Protein AF-A0A448XN64-F1 (afdb_monomer)

Structure (mmCIF, N/CA/C/O backbone):
data_AF-A0A448XN64-F1
#
_entry.id   AF-A0A448XN64-F1
#
loop_
_atom_site.group_PDB
_atom_site.id
_atom_site.type_symbol
_atom_site.label_atom_id
_atom_site.label_alt_id
_atom_site.label_comp_id
_atom_site.label_asym_id
_atom_site.label_entity_id
_atom_site.label_seq_id
_atom_site.pdbx_PDB_ins_code
_atom_site.Cartn_x
_atom_site.Cartn_y
_atom_site.Cartn_z
_atom_site.occupancy
_atom_site.B_iso_or_equiv
_atom_site.auth_seq_id
_atom_site.auth_comp_id
_atom_site.auth_asym_id
_atom_site.auth_atom_id
_atom_site.pdbx_PDB_model_num
ATOM 1 N N . MET A 1 1 ? 5.761 0.770 -34.822 1.00 40.34 1 MET A N 1
ATOM 2 C CA . MET A 1 1 ? 4.412 1.388 -34.888 1.00 40.34 1 MET A CA 1
ATOM 3 C C . MET A 1 1 ? 4.433 2.718 -35.642 1.00 40.34 1 MET A C 1
ATOM 5 O O . MET A 1 1 ? 3.606 2.900 -36.515 1.00 40.34 1 MET A O 1
ATOM 9 N N . TRP A 1 2 ? 5.416 3.592 -35.406 1.00 43.22 2 TRP A N 1
ATOM 10 C CA . TRP A 1 2 ? 5.609 4.831 -36.178 1.00 43.22 2 TRP A CA 1
ATOM 11 C C . TRP A 1 2 ? 5.871 4.597 -37.678 1.00 43.22 2 TRP A C 1
ATOM 13 O O . TRP A 1 2 ? 5.295 5.281 -38.512 1.00 43.22 2 TRP A O 1
ATOM 23 N N . GLY A 1 3 ? 6.644 3.569 -38.045 1.00 49.19 3 GLY A N 1
ATOM 24 C CA . GLY A 1 3 ? 6.978 3.296 -39.451 1.00 49.19 3 GLY A CA 1
ATOM 25 C C . GLY A 1 3 ? 5.792 2.996 -40.386 1.00 49.19 3 GLY A C 1
ATOM 26 O O . GLY A 1 3 ? 5.894 3.267 -41.578 1.00 49.19 3 GLY A O 1
ATOM 27 N N . SER A 1 4 ? 4.655 2.482 -39.885 1.00 50.12 4 SER A N 1
ATOM 28 C CA . SER A 1 4 ? 3.531 2.076 -40.754 1.00 50.12 4 SER A CA 1
ATOM 29 C C . SER A 1 4 ? 2.613 3.220 -41.176 1.00 50.12 4 SER A C 1
ATOM 31 O O . SER A 1 4 ? 1.982 3.120 -42.222 1.00 50.12 4 SER A O 1
ATOM 33 N N . ASP A 1 5 ? 2.508 4.284 -40.379 1.00 52.56 5 ASP A N 1
ATOM 34 C CA . ASP A 1 5 ? 1.753 5.484 -40.770 1.00 52.56 5 ASP A CA 1
ATOM 35 C C . ASP A 1 5 ? 2.648 6.509 -41.483 1.00 52.56 5 ASP A C 1
ATOM 37 O O . ASP A 1 5 ? 2.172 7.243 -42.343 1.00 52.56 5 ASP A O 1
ATOM 41 N N . ILE A 1 6 ? 3.959 6.474 -41.224 1.00 54.62 6 ILE A N 1
ATOM 42 C CA . ILE A 1 6 ? 4.976 7.307 -41.884 1.00 54.62 6 ILE A CA 1
ATOM 43 C C . ILE A 1 6 ? 5.194 6.897 -43.351 1.00 54.62 6 ILE A C 1
ATOM 45 O O . ILE A 1 6 ? 5.285 7.757 -44.227 1.00 54.62 6 ILE A O 1
ATOM 49 N N . GLY A 1 7 ? 5.211 5.591 -43.648 1.00 57.88 7 GLY A N 1
ATOM 50 C CA . GLY A 1 7 ? 5.275 5.098 -45.030 1.00 57.88 7 GLY A CA 1
ATOM 51 C C . GLY A 1 7 ? 4.069 5.536 -45.868 1.00 57.88 7 GLY A C 1
ATOM 52 O O . GLY A 1 7 ? 4.231 5.957 -47.007 1.00 57.88 7 GLY A O 1
ATOM 53 N N . LYS A 1 8 ? 2.871 5.572 -45.266 1.00 60.75 8 LYS A N 1
ATOM 54 C CA . LYS A 1 8 ? 1.640 5.996 -45.954 1.00 60.75 8 LYS A CA 1
ATOM 55 C C . LYS A 1 8 ? 1.671 7.462 -46.386 1.00 60.75 8 LYS A C 1
ATOM 57 O O . LYS A 1 8 ? 1.105 7.783 -47.422 1.00 60.75 8 LYS A O 1
ATOM 62 N N . SER A 1 9 ? 2.304 8.353 -45.620 1.00 62.28 9 SER A N 1
ATOM 63 C CA . SER A 1 9 ? 2.428 9.773 -45.991 1.00 62.28 9 SER A CA 1
ATOM 64 C C . SER A 1 9 ? 3.380 9.988 -47.174 1.00 62.28 9 SER A C 1
ATOM 66 O O . SER A 1 9 ? 3.123 10.843 -48.018 1.00 62.28 9 SER A O 1
ATOM 68 N N . LEU A 1 10 ? 4.449 9.189 -47.265 1.00 64.62 10 LEU A N 1
ATOM 69 C CA . LEU A 1 10 ? 5.345 9.145 -48.428 1.00 64.62 10 LEU A CA 1
ATOM 70 C C . LEU A 1 10 ? 4.648 8.543 -49.656 1.00 64.62 10 LEU A C 1
ATOM 72 O O . LEU A 1 10 ? 4.727 9.118 -50.737 1.00 64.62 10 LEU A O 1
ATOM 76 N N . ASP A 1 11 ? 3.895 7.457 -49.477 1.00 67.12 11 ASP A N 1
ATOM 77 C CA . ASP A 1 11 ? 3.118 6.835 -50.558 1.00 67.12 11 ASP A CA 1
ATOM 78 C C . ASP A 1 11 ? 2.006 7.766 -51.080 1.00 67.12 11 ASP A C 1
ATOM 80 O O . ASP A 1 11 ? 1.662 7.744 -52.260 1.00 67.12 11 ASP A O 1
ATOM 84 N N . GLN A 1 12 ? 1.445 8.622 -50.219 1.00 67.50 12 GLN A N 1
ATOM 85 C CA . GLN A 1 12 ? 0.473 9.652 -50.605 1.00 67.50 12 GLN A CA 1
ATOM 86 C C . GLN A 1 12 ? 1.101 10.794 -51.414 1.00 67.50 12 GLN A C 1
ATOM 88 O O . GLN A 1 12 ? 0.435 11.342 -52.292 1.00 67.50 12 GLN A O 1
ATOM 93 N N . LEU A 1 13 ? 2.371 11.137 -51.163 1.00 64.19 13 LEU A N 1
ATOM 94 C CA . LEU A 1 13 ? 3.122 12.081 -51.999 1.00 64.19 13 LEU A CA 1
ATOM 95 C C . LEU A 1 13 ? 3.361 11.507 -53.401 1.00 64.19 13 LEU A C 1
ATOM 97 O O . LEU A 1 13 ? 3.213 12.236 -54.379 1.00 64.19 13 LEU A O 1
ATOM 101 N N . ASP A 1 14 ? 3.630 10.203 -53.508 1.00 64.94 14 ASP A N 1
ATOM 102 C CA . ASP A 1 14 ? 3.767 9.510 -5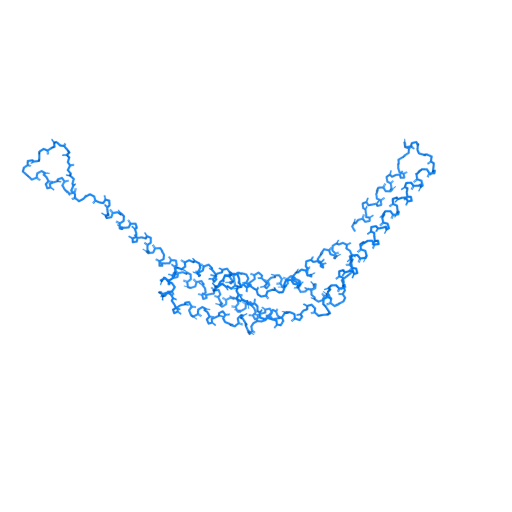4.798 1.00 64.94 14 ASP A CA 1
ATOM 103 C C . ASP A 1 14 ? 2.428 9.448 -55.576 1.00 64.94 14 ASP A C 1
ATOM 105 O O . ASP A 1 14 ? 2.418 9.342 -56.803 1.00 64.94 14 ASP A O 1
ATOM 109 N N . GLN A 1 15 ? 1.284 9.585 -54.891 1.00 68.44 15 GLN A N 1
ATOM 110 C CA . GLN A 1 15 ? -0.058 9.636 -55.494 1.00 68.44 15 GLN A CA 1
ATOM 111 C C . GLN A 1 15 ? -0.551 11.063 -55.808 1.00 68.44 15 GLN A C 1
ATOM 113 O O . GLN A 1 15 ? -1.590 11.232 -56.453 1.00 68.44 15 GLN A O 1
ATOM 118 N N . ALA A 1 16 ? 0.172 12.106 -55.393 1.00 65.00 16 ALA A N 1
ATOM 119 C CA . ALA A 1 16 ? -0.243 13.501 -55.535 1.00 65.00 16 ALA A CA 1
ATOM 120 C C . ALA A 1 16 ? 0.164 14.108 -56.894 1.00 65.00 16 ALA A C 1
ATOM 122 O O . ALA A 1 16 ? 0.937 15.061 -56.973 1.00 65.00 16 ALA A O 1
ATOM 123 N N . PHE A 1 17 ? -0.417 13.586 -57.981 1.00 62.59 17 PHE A N 1
ATOM 124 C CA . PHE A 1 17 ? -0.186 14.029 -59.371 1.00 62.59 17 PHE A CA 1
ATOM 125 C C . PHE A 1 17 ? -0.539 15.507 -59.651 1.00 62.59 17 PHE A C 1
ATOM 127 O O . PHE A 1 17 ? -0.217 16.034 -60.713 1.00 62.59 17 PHE A O 1
ATOM 134 N N . PHE A 1 18 ? -1.254 16.157 -58.730 1.00 65.38 18 PHE A N 1
ATOM 135 C CA . PHE A 1 18 ? -1.821 17.500 -58.875 1.00 65.38 18 PHE A CA 1
ATOM 136 C C . PHE A 1 18 ? -0.937 18.617 -58.299 1.00 65.38 18 PHE A C 1
ATOM 138 O O . PHE A 1 18 ? -1.282 19.791 -58.431 1.00 65.38 18 PHE A O 1
ATOM 145 N N . LEU A 1 19 ? 0.178 18.287 -57.639 1.00 63.84 19 LEU A N 1
ATOM 146 C CA . LEU A 1 19 ? 1.088 19.287 -57.082 1.00 63.84 19 LEU A CA 1
ATOM 147 C C . LEU A 1 19 ? 2.034 19.816 -58.177 1.00 63.84 19 LEU A C 1
ATOM 149 O O . LEU A 1 19 ? 2.770 19.028 -58.770 1.00 63.84 19 LEU A O 1
ATOM 153 N N . PRO A 1 20 ? 2.082 21.139 -58.434 1.00 60.09 20 PRO A N 1
ATOM 154 C CA . PRO A 1 20 ? 2.976 21.748 -59.417 1.00 60.09 20 PRO A CA 1
ATOM 155 C C . PRO A 1 20 ? 4.374 21.938 -58.811 1.00 60.09 20 PRO A C 1
ATOM 157 O O . PRO A 1 20 ? 4.910 23.042 -58.755 1.00 60.09 20 PRO A O 1
ATOM 160 N N . LEU A 1 21 ? 4.948 20.864 -58.277 1.00 55.59 21 LEU A N 1
ATOM 161 C CA . LEU A 1 21 ? 6.313 20.858 -57.777 1.00 55.59 21 LEU A CA 1
ATOM 162 C C . LEU A 1 21 ? 7.205 20.316 -58.892 1.00 55.59 21 LEU A C 1
ATOM 164 O O . LEU A 1 21 ? 6.985 19.216 -59.398 1.00 55.59 21 LEU A O 1
ATOM 168 N N . ASN A 1 22 ? 8.222 21.085 -59.284 1.00 62.09 22 ASN A N 1
ATOM 169 C CA . ASN A 1 22 ? 9.285 20.582 -60.154 1.00 62.09 22 ASN A CA 1
ATOM 170 C C . ASN A 1 22 ? 9.853 19.289 -59.533 1.00 62.09 22 ASN A C 1
ATOM 172 O O . ASN A 1 22 ? 9.933 19.193 -58.308 1.00 62.09 22 ASN A O 1
ATOM 176 N N . GLN A 1 23 ? 10.267 18.306 -60.343 1.00 63.53 23 GLN A N 1
ATOM 177 C CA . GLN A 1 23 ? 10.799 17.015 -59.854 1.00 63.53 23 GLN A CA 1
ATOM 178 C C . GLN A 1 23 ? 11.888 17.182 -58.771 1.00 63.53 23 GLN A C 1
ATOM 180 O O . GLN A 1 23 ? 11.992 16.370 -57.854 1.00 63.53 23 GLN A O 1
ATOM 185 N N . THR A 1 24 ? 12.648 18.277 -58.838 1.00 63.28 24 THR A N 1
ATOM 186 C CA . THR A 1 24 ? 13.626 18.708 -57.833 1.00 63.28 24 THR A CA 1
ATOM 187 C C . THR A 1 24 ? 13.015 19.072 -56.474 1.00 63.28 24 THR A C 1
ATOM 189 O O . THR A 1 24 ? 13.529 18.628 -55.456 1.00 63.28 24 THR A O 1
ATOM 192 N N . GLY A 1 25 ? 11.893 19.796 -56.423 1.00 70.75 25 GLY A N 1
ATOM 193 C CA . GLY A 1 25 ? 11.242 20.187 -55.163 1.00 70.75 25 GLY A CA 1
ATOM 194 C C . GLY A 1 25 ? 10.616 19.007 -54.410 1.00 70.75 25 GLY A C 1
ATOM 195 O O . GLY A 1 25 ? 10.681 18.948 -53.184 1.00 70.75 25 GLY A O 1
ATOM 196 N N . ILE A 1 26 ? 10.067 18.019 -55.129 1.00 72.25 26 ILE A N 1
ATOM 197 C CA . ILE A 1 26 ? 9.554 16.776 -54.518 1.00 72.25 26 ILE A CA 1
ATOM 198 C C . ILE A 1 26 ? 10.711 15.957 -53.927 1.00 72.25 26 ILE A C 1
ATOM 200 O O . ILE A 1 26 ? 10.606 15.455 -52.807 1.00 72.25 26 ILE A O 1
ATOM 204 N N . ALA A 1 27 ? 11.831 15.854 -54.652 1.00 73.88 27 ALA A N 1
ATOM 205 C CA . ALA A 1 27 ? 13.025 15.162 -54.176 1.00 73.88 27 ALA A CA 1
ATOM 206 C C . ALA A 1 27 ? 13.632 15.840 -52.934 1.00 73.88 27 ALA A C 1
ATOM 208 O O . ALA A 1 27 ? 13.991 15.151 -51.979 1.00 73.88 27 ALA A O 1
ATOM 209 N N . GLU A 1 28 ? 13.688 17.174 -52.907 1.00 80.00 28 GLU A N 1
ATOM 210 C CA . GLU A 1 28 ? 14.151 17.949 -51.750 1.00 80.00 28 GLU A CA 1
ATOM 211 C C . GLU A 1 28 ? 13.242 17.766 -50.527 1.00 80.00 28 GLU A C 1
ATOM 213 O O . GLU A 1 28 ? 13.736 17.479 -49.437 1.00 80.00 28 GLU A O 1
ATOM 218 N N . HIS A 1 29 ? 11.917 17.848 -50.690 1.00 76.19 29 HIS A N 1
ATOM 219 C CA . HIS A 1 29 ? 10.976 17.596 -49.593 1.00 76.19 29 HIS A CA 1
ATOM 220 C C . HIS A 1 29 ? 11.054 16.157 -49.073 1.00 76.19 29 HIS A C 1
ATOM 222 O O . HIS A 1 29 ? 11.018 15.938 -47.862 1.00 76.19 29 HIS A O 1
ATOM 228 N N . ARG A 1 30 ? 11.221 15.172 -49.965 1.00 79.31 30 ARG A N 1
ATOM 229 C CA . ARG A 1 30 ? 11.439 13.771 -49.580 1.00 79.31 30 ARG A CA 1
ATOM 230 C C . ARG A 1 30 ? 12.733 13.612 -48.790 1.00 79.31 30 ARG A C 1
ATOM 232 O O . ARG A 1 30 ? 12.730 12.945 -47.759 1.00 79.31 30 ARG A O 1
ATOM 239 N N . ALA A 1 31 ? 13.817 14.245 -49.236 1.00 83.81 31 ALA A N 1
ATOM 240 C CA . ALA A 1 31 ? 15.095 14.229 -48.534 1.00 83.81 31 ALA A CA 1
ATOM 241 C C . ALA A 1 31 ? 14.985 14.866 -47.139 1.00 83.81 31 ALA A C 1
ATOM 243 O O . ALA A 1 31 ? 15.464 14.286 -46.169 1.00 83.81 31 ALA A O 1
ATOM 244 N N . GLN A 1 32 ? 14.295 16.005 -47.012 1.00 85.44 32 GLN A N 1
ATOM 245 C CA . GLN A 1 32 ? 14.030 16.648 -45.720 1.00 85.44 32 GLN A CA 1
ATOM 246 C C . GLN A 1 32 ? 13.186 15.761 -44.796 1.00 85.44 32 GLN A C 1
ATOM 248 O O . GLN A 1 32 ? 13.499 15.622 -43.616 1.00 85.44 32 GLN A O 1
ATOM 253 N N . TYR A 1 33 ? 12.137 15.128 -45.322 1.00 82.38 33 TYR A N 1
ATOM 254 C CA . TYR A 1 33 ? 11.273 14.238 -44.549 1.00 82.38 33 TYR A CA 1
ATOM 255 C C . TYR A 1 33 ? 12.021 1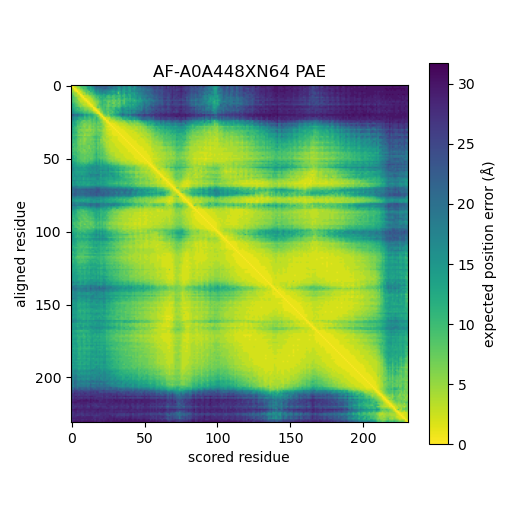2.991 -44.056 1.00 82.38 33 TYR A C 1
ATOM 257 O O . TYR A 1 33 ? 11.957 12.662 -42.872 1.00 82.38 33 TYR A O 1
ATOM 265 N N . LEU A 1 34 ? 12.799 12.343 -44.930 1.00 86.00 34 LEU A N 1
ATOM 266 C CA . LEU A 1 34 ? 13.664 11.217 -44.563 1.00 86.00 34 LEU A CA 1
ATOM 267 C C . LEU A 1 34 ? 14.722 11.625 -43.533 1.00 86.00 34 LEU A C 1
ATOM 269 O O . LEU A 1 34 ? 14.944 10.895 -42.571 1.00 86.00 34 LEU A O 1
ATOM 273 N N . HIS A 1 35 ? 15.318 12.810 -43.683 1.00 89.44 35 HIS A N 1
ATOM 274 C CA . HIS A 1 35 ? 16.260 13.352 -42.707 1.00 89.44 35 HIS A CA 1
ATOM 275 C C . HIS A 1 35 ? 15.606 13.534 -41.329 1.00 89.44 35 HIS A C 1
ATOM 277 O O . HIS A 1 35 ? 16.214 13.212 -40.312 1.00 89.44 35 HIS A O 1
ATOM 283 N N . ILE A 1 36 ? 14.369 14.038 -41.264 1.00 89.12 36 ILE A N 1
ATOM 284 C CA . ILE A 1 36 ? 13.638 14.180 -39.994 1.00 89.12 36 ILE A CA 1
ATOM 285 C C . ILE A 1 36 ? 13.360 12.810 -39.370 1.00 89.12 36 ILE A C 1
ATOM 287 O O . ILE A 1 36 ? 13.563 12.650 -38.170 1.00 89.12 36 ILE A O 1
ATOM 291 N N . ILE A 1 37 ? 12.934 11.819 -40.159 1.00 86.50 37 ILE A N 1
ATOM 292 C CA . ILE A 1 37 ? 12.713 10.452 -39.660 1.00 86.50 37 ILE A CA 1
ATOM 293 C C . ILE A 1 37 ? 14.000 9.892 -39.068 1.00 86.50 37 ILE A C 1
ATOM 295 O O . ILE A 1 37 ? 13.996 9.429 -37.931 1.00 86.50 37 ILE A O 1
ATOM 299 N N . GLN A 1 38 ? 15.102 9.986 -39.809 1.00 89.56 38 GLN A N 1
ATOM 300 C CA . GLN A 1 38 ? 16.394 9.499 -39.350 1.00 89.56 38 GLN A CA 1
ATOM 301 C C . GLN A 1 38 ? 16.834 10.216 -38.067 1.00 89.56 38 GLN A C 1
ATOM 303 O O . GLN A 1 38 ? 17.240 9.567 -37.108 1.00 89.56 38 GLN A O 1
ATOM 308 N N . ALA A 1 39 ? 16.648 11.537 -3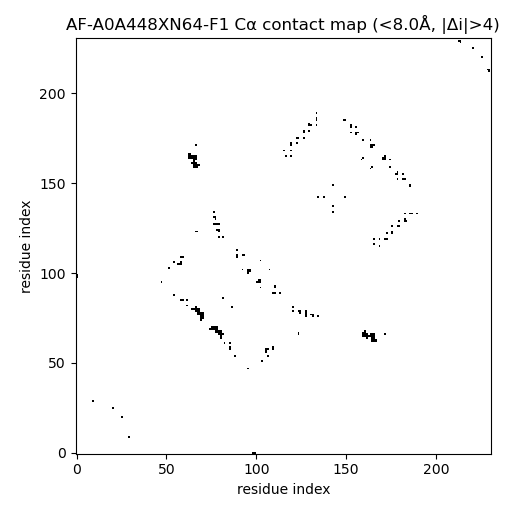7.986 1.00 91.56 39 ALA 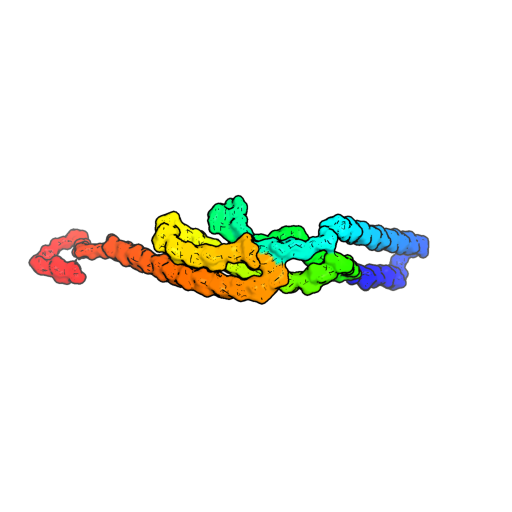A N 1
ATOM 309 C CA . ALA A 1 39 ? 16.925 12.298 -36.772 1.00 91.56 39 ALA A CA 1
ATOM 310 C C . ALA A 1 39 ? 16.056 11.852 -35.577 1.00 91.56 39 ALA A C 1
ATOM 312 O O . ALA A 1 39 ? 16.544 11.812 -34.447 1.00 91.56 39 ALA A O 1
ATOM 313 N N . LEU A 1 40 ? 14.785 11.496 -35.801 1.00 89.88 40 LEU A N 1
ATOM 314 C CA . LEU A 1 40 ? 13.898 10.959 -34.761 1.00 89.88 40 LEU A CA 1
ATOM 315 C C . LEU A 1 40 ? 14.310 9.550 -34.316 1.00 89.88 40 LEU A C 1
ATOM 317 O O . LEU A 1 40 ? 14.264 9.255 -33.120 1.00 89.88 40 LEU A O 1
ATOM 321 N N . GLU A 1 41 ? 14.722 8.685 -35.241 1.00 88.81 41 GLU A N 1
ATOM 322 C CA . GLU A 1 41 ? 15.245 7.352 -34.927 1.00 88.81 41 GLU A CA 1
ATOM 323 C C . GLU A 1 41 ? 16.547 7.442 -34.124 1.00 88.81 41 GLU A C 1
ATOM 325 O O . GLU A 1 41 ? 16.693 6.760 -33.105 1.00 88.81 41 GLU A O 1
ATOM 330 N N . ASP A 1 42 ? 17.454 8.334 -34.522 1.00 91.62 42 ASP A N 1
ATOM 331 C CA . ASP A 1 42 ? 18.715 8.584 -33.825 1.00 91.62 42 ASP A CA 1
ATOM 332 C C . ASP A 1 42 ? 18.480 9.161 -32.426 1.00 91.62 42 ASP A C 1
ATOM 334 O O . ASP A 1 42 ? 19.091 8.711 -31.453 1.00 91.62 42 ASP A O 1
ATOM 338 N N . LEU A 1 43 ? 17.541 10.103 -32.290 1.00 92.62 43 LEU A N 1
ATOM 339 C CA . LEU A 1 43 ? 17.133 10.643 -30.995 1.00 92.62 43 LEU A CA 1
ATOM 340 C C . LEU A 1 43 ? 16.515 9.555 -30.111 1.00 92.62 43 LEU A C 1
ATOM 342 O O . LEU A 1 43 ? 16.873 9.445 -28.941 1.00 92.62 43 LEU A O 1
ATOM 346 N N . THR A 1 44 ? 15.637 8.715 -30.662 1.00 90.06 44 THR A N 1
ATOM 347 C CA . THR A 1 44 ? 15.009 7.608 -29.921 1.00 90.06 44 THR A CA 1
ATOM 348 C C . THR A 1 44 ? 16.063 6.625 -29.424 1.00 90.06 44 THR A C 1
ATOM 350 O O . THR A 1 44 ? 16.050 6.236 -28.256 1.00 90.06 44 THR A O 1
ATOM 353 N N . ARG A 1 45 ? 17.022 6.266 -30.285 1.00 89.88 45 ARG A N 1
ATOM 354 C CA . ARG A 1 45 ? 18.142 5.385 -29.942 1.00 89.88 45 ARG A CA 1
ATOM 355 C C . ARG A 1 45 ? 19.021 6.001 -28.859 1.00 89.88 45 ARG A C 1
ATOM 357 O O . ARG A 1 45 ? 19.382 5.309 -27.912 1.00 89.88 45 ARG A O 1
ATOM 364 N N . LYS A 1 46 ? 19.330 7.295 -28.968 1.00 93.88 46 LYS A N 1
ATOM 365 C CA . LYS A 1 46 ? 20.111 8.024 -27.966 1.00 93.88 46 LYS A CA 1
ATOM 366 C C . LYS A 1 46 ? 19.415 8.022 -26.604 1.00 93.88 46 LYS A C 1
ATOM 368 O O . LYS A 1 46 ? 20.041 7.642 -25.620 1.00 93.88 46 LYS A O 1
ATOM 373 N N . ILE A 1 47 ? 18.128 8.371 -26.554 1.00 92.56 47 ILE A N 1
ATOM 374 C CA . ILE A 1 47 ? 17.347 8.366 -25.306 1.00 92.56 47 ILE A CA 1
ATOM 375 C C . ILE A 1 47 ? 17.266 6.952 -24.726 1.00 92.56 47 ILE A C 1
ATOM 377 O O . ILE A 1 47 ? 17.376 6.779 -23.516 1.00 92.56 47 ILE A O 1
ATOM 381 N N . PHE A 1 48 ? 17.115 5.926 -25.565 1.00 91.19 48 PHE A N 1
ATOM 382 C CA . PHE A 1 48 ? 17.092 4.545 -25.091 1.00 91.19 48 PHE A CA 1
ATOM 383 C C . PHE A 1 48 ? 18.433 4.112 -24.478 1.00 91.19 48 PHE A C 1
ATOM 385 O O . PHE A 1 48 ? 18.440 3.461 -23.438 1.00 91.19 48 PHE A O 1
ATOM 392 N N . ILE A 1 49 ? 19.565 4.512 -25.066 1.00 90.50 49 ILE A N 1
ATOM 393 C CA . ILE A 1 49 ? 20.900 4.259 -24.498 1.00 90.50 49 ILE A CA 1
ATOM 394 C C . ILE A 1 49 ? 21.075 5.004 -23.169 1.00 90.50 49 ILE A C 1
ATOM 396 O O . ILE A 1 49 ? 21.572 4.435 -22.199 1.00 90.50 49 ILE A O 1
ATOM 400 N N . GLU A 1 50 ? 20.647 6.266 -23.094 1.00 92.44 50 GLU A N 1
ATOM 401 C CA . GLU A 1 50 ? 20.655 7.032 -21.843 1.00 92.44 50 GLU A CA 1
ATOM 402 C C . GLU A 1 50 ? 19.811 6.339 -20.768 1.00 92.44 50 GLU A C 1
ATOM 404 O O . GLU A 1 50 ? 20.284 6.169 -19.648 1.00 92.44 50 GLU A O 1
ATOM 409 N N . PHE A 1 51 ? 18.619 5.854 -21.124 1.00 91.38 51 PHE A N 1
ATOM 410 C CA . PHE A 1 51 ? 17.776 5.053 -20.242 1.00 91.38 51 PHE A CA 1
ATOM 411 C C . PHE A 1 51 ? 18.490 3.778 -19.774 1.00 91.38 51 PHE A C 1
ATOM 413 O O . PHE A 1 51 ? 18.548 3.541 -18.570 1.00 91.38 51 PHE A O 1
ATOM 420 N N . GLN A 1 52 ? 19.090 2.997 -20.679 1.00 88.62 52 GLN A N 1
ATOM 421 C CA . GLN A 1 52 ? 19.850 1.786 -20.337 1.00 88.62 52 GLN A CA 1
ATOM 422 C C . GLN A 1 52 ? 20.956 2.066 -19.311 1.00 88.62 52 GLN A C 1
ATOM 424 O O . GLN A 1 52 ? 21.159 1.268 -18.400 1.00 88.62 52 GLN A O 1
ATOM 429 N N . ASN A 1 53 ? 21.618 3.220 -19.411 1.00 88.88 53 ASN A N 1
ATOM 430 C CA . ASN A 1 53 ? 22.655 3.633 -18.463 1.00 88.88 53 ASN A CA 1
ATOM 431 C C . ASN A 1 53 ? 22.110 4.017 -17.077 1.00 88.88 53 ASN A C 1
ATOM 433 O O . ASN A 1 53 ? 22.887 4.107 -16.129 1.00 88.88 53 ASN A O 1
ATOM 437 N N . THR A 1 54 ? 20.802 4.253 -16.935 1.00 87.44 54 THR A N 1
ATOM 438 C CA . THR A 1 54 ? 20.173 4.496 -15.625 1.00 87.44 54 THR A CA 1
ATOM 439 C C . THR A 1 54 ? 19.752 3.211 -14.913 1.00 87.44 54 THR A C 1
ATOM 441 O O . THR A 1 54 ? 19.455 3.249 -13.717 1.00 87.44 54 THR A O 1
ATOM 444 N N . ILE A 1 55 ? 19.715 2.077 -15.621 1.00 86.12 55 ILE A N 1
ATOM 445 C CA . ILE A 1 55 ? 19.301 0.797 -15.049 1.00 86.12 55 ILE A CA 1
ATOM 446 C C . ILE A 1 55 ? 20.442 0.228 -14.201 1.00 86.12 55 ILE A C 1
ATOM 448 O O . ILE A 1 55 ? 21.566 0.066 -14.672 1.00 86.12 55 ILE A O 1
ATOM 452 N N . ASP A 1 56 ? 20.137 -0.101 -12.946 1.00 84.56 56 ASP A N 1
ATOM 453 C CA . ASP A 1 56 ? 21.064 -0.811 -12.063 1.00 84.56 56 ASP A CA 1
ATOM 454 C C . ASP A 1 56 ? 21.415 -2.189 -12.667 1.00 84.56 56 ASP A C 1
ATOM 456 O O . ASP A 1 56 ? 20.509 -2.872 -13.160 1.00 84.56 56 ASP A O 1
ATOM 460 N N . PRO A 1 57 ? 22.688 -2.629 -12.628 1.00 83.31 57 PRO A N 1
ATOM 461 C CA . PRO A 1 57 ? 23.081 -3.981 -13.022 1.00 83.31 57 PRO A CA 1
ATOM 462 C C . PRO A 1 57 ? 22.249 -5.101 -12.380 1.00 83.31 57 PRO A C 1
ATOM 464 O O . PRO A 1 57 ? 22.078 -6.151 -13.001 1.00 83.31 57 PRO A O 1
ATOM 467 N N . ASP A 1 58 ? 21.728 -4.888 -11.166 1.00 85.31 58 ASP A N 1
ATOM 468 C CA . ASP A 1 58 ? 20.803 -5.806 -10.501 1.00 85.31 58 ASP A CA 1
ATOM 469 C C . ASP A 1 58 ? 19.531 -5.075 -10.022 1.00 85.31 58 ASP A C 1
ATOM 471 O O . ASP A 1 58 ? 19.417 -4.682 -8.853 1.00 85.31 58 ASP A O 1
ATOM 475 N N . PRO A 1 59 ? 18.523 -4.912 -10.901 1.00 82.50 59 PRO A N 1
ATOM 476 C CA . PRO A 1 59 ? 17.296 -4.205 -10.546 1.00 82.50 59 PRO A CA 1
ATOM 477 C C . PRO A 1 59 ? 16.450 -4.969 -9.514 1.00 82.50 59 PRO A C 1
ATOM 479 O O . PRO A 1 59 ? 15.603 -4.374 -8.841 1.00 82.50 59 PRO A O 1
ATOM 482 N N . LEU A 1 60 ? 16.662 -6.283 -9.367 1.00 87.31 60 LEU A N 1
ATOM 483 C CA . LEU A 1 60 ? 15.866 -7.149 -8.497 1.00 87.31 60 LEU A CA 1
ATOM 484 C C . LEU A 1 60 ? 16.419 -7.262 -7.079 1.00 87.31 60 LEU A C 1
ATOM 486 O O . LEU A 1 60 ? 15.683 -7.683 -6.189 1.00 87.31 60 LEU A O 1
ATOM 490 N N . LYS A 1 61 ? 17.643 -6.797 -6.825 1.00 87.69 61 LYS A N 1
ATOM 491 C CA . LYS A 1 61 ? 18.234 -6.727 -5.481 1.00 87.69 61 LYS A CA 1
ATOM 492 C C . LYS A 1 61 ? 17.337 -6.050 -4.444 1.00 87.69 61 LYS A C 1
ATOM 494 O O . LYS A 1 61 ? 17.322 -6.413 -3.271 1.00 87.69 61 LYS A O 1
ATOM 499 N N . CYS A 1 62 ? 16.553 -5.053 -4.856 1.00 84.62 62 CYS A N 1
ATOM 500 C CA . CYS A 1 62 ? 15.640 -4.363 -3.945 1.00 84.62 62 CYS A CA 1
ATOM 501 C C . CYS A 1 62 ? 14.478 -5.245 -3.445 1.00 84.62 62 CYS A C 1
ATOM 503 O O . CYS A 1 62 ? 13.827 -4.882 -2.464 1.00 84.62 62 CYS A O 1
ATOM 505 N N . LEU A 1 63 ? 14.237 -6.412 -4.055 1.00 86.62 63 LEU A N 1
ATOM 506 C CA . LEU A 1 63 ? 13.225 -7.369 -3.604 1.00 86.62 63 LEU A CA 1
ATOM 507 C C . LEU A 1 63 ? 13.597 -8.083 -2.299 1.00 86.62 63 LEU A C 1
ATOM 509 O O . LEU A 1 63 ? 12.705 -8.603 -1.627 1.00 86.62 63 LEU A O 1
ATOM 513 N N . ASP A 1 64 ? 14.877 -8.059 -1.921 1.00 86.31 64 ASP A N 1
ATOM 514 C CA . ASP A 1 64 ? 15.374 -8.562 -0.634 1.00 86.31 64 ASP A CA 1
ATOM 515 C C . ASP A 1 64 ? 15.125 -7.579 0.515 1.00 86.31 64 ASP 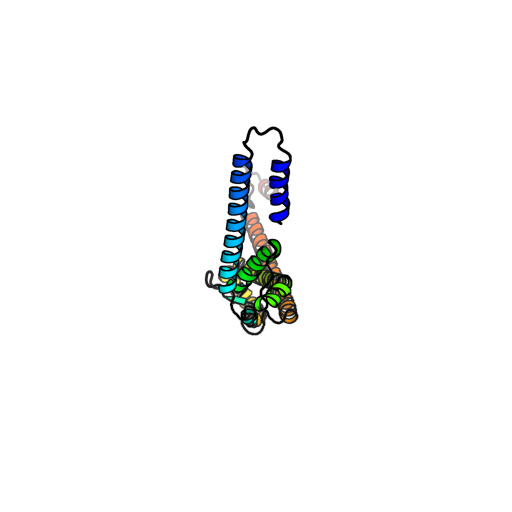A C 1
ATOM 517 O O . ASP A 1 64 ? 15.483 -7.839 1.660 1.00 86.31 64 ASP A O 1
ATOM 521 N N . SER A 1 65 ? 14.505 -6.433 0.232 1.00 88.31 65 SER A N 1
ATOM 522 C CA . SER A 1 65 ? 14.011 -5.538 1.270 1.00 88.31 65 SER A CA 1
ATOM 523 C C . SER A 1 65 ? 12.664 -6.016 1.816 1.00 88.31 65 SER A C 1
ATOM 525 O O . SER A 1 65 ? 11.900 -6.722 1.149 1.00 88.31 65 SER A O 1
ATOM 527 N N . ALA A 1 66 ? 12.376 -5.651 3.065 1.00 91.62 66 ALA A N 1
ATOM 528 C CA . ALA A 1 66 ? 11.099 -5.968 3.690 1.00 91.62 66 ALA A CA 1
ATOM 529 C C . ALA A 1 66 ? 9.934 -5.331 2.914 1.00 91.62 66 ALA A C 1
ATOM 531 O O . ALA A 1 66 ? 10.119 -4.302 2.272 1.00 91.62 66 ALA A O 1
ATOM 532 N N . ILE A 1 67 ? 8.729 -5.898 2.984 1.00 93.31 67 ILE A N 1
ATOM 533 C CA . ILE A 1 67 ? 7.572 -5.406 2.211 1.00 93.31 67 ILE A CA 1
ATOM 534 C C . ILE A 1 67 ? 6.902 -4.146 2.777 1.00 93.31 67 ILE A C 1
ATOM 536 O O . ILE A 1 67 ? 6.208 -3.436 2.049 1.00 93.31 67 ILE A O 1
ATOM 540 N N . LEU A 1 68 ? 7.089 -3.847 4.064 1.00 92.94 68 LEU A N 1
ATOM 541 C CA . LEU A 1 68 ? 6.489 -2.696 4.741 1.00 92.94 68 LEU A CA 1
ATOM 542 C C . LEU A 1 68 ? 7.562 -1.776 5.323 1.00 92.94 68 LEU A C 1
ATOM 544 O O . LEU A 1 68 ? 8.592 -2.227 5.818 1.00 92.94 68 LEU A O 1
ATOM 548 N N . ALA A 1 69 ? 7.263 -0.481 5.333 1.00 90.56 69 ALA A N 1
ATOM 549 C CA . ALA A 1 69 ? 8.029 0.560 6.000 1.00 90.56 69 ALA A CA 1
ATOM 550 C C . ALA A 1 69 ? 7.109 1.410 6.889 1.00 90.56 69 ALA A C 1
ATOM 552 O O . ALA A 1 69 ? 5.884 1.452 6.722 1.00 90.56 69 ALA A O 1
ATOM 553 N N . ARG A 1 70 ? 7.698 2.082 7.880 1.00 88.75 70 ARG A N 1
ATOM 554 C CA . ARG A 1 70 ? 6.995 3.120 8.642 1.00 88.75 70 ARG A CA 1
ATOM 555 C C . ARG A 1 70 ? 6.994 4.402 7.815 1.00 88.75 70 ARG A C 1
ATOM 557 O O . ARG A 1 70 ? 8.016 4.746 7.232 1.00 88.75 70 ARG A O 1
ATOM 564 N N . SER A 1 71 ? 5.852 5.085 7.765 1.00 84.19 71 SER A N 1
ATOM 565 C CA . SER A 1 71 ? 5.742 6.353 7.040 1.00 84.19 71 SER A CA 1
ATOM 566 C C . SER A 1 71 ? 6.616 7.414 7.706 1.00 84.19 71 SER A C 1
ATOM 568 O O . SER A 1 71 ? 6.518 7.632 8.915 1.00 84.19 71 SER A O 1
ATOM 570 N N . ASN A 1 72 ? 7.432 8.104 6.908 1.00 74.19 72 ASN A N 1
ATOM 571 C CA . ASN A 1 72 ? 8.229 9.246 7.367 1.00 74.19 72 ASN A CA 1
ATOM 572 C C . ASN A 1 72 ? 7.402 10.538 7.447 1.00 74.19 72 ASN A C 1
ATOM 574 O O . ASN A 1 72 ? 7.797 11.478 8.129 1.00 74.19 72 ASN A O 1
ATOM 578 N N . GLN A 1 73 ? 6.266 10.598 6.743 1.00 74.12 73 GLN A N 1
ATOM 579 C CA . GLN A 1 73 ? 5.425 11.795 6.676 1.00 74.12 73 GLN A CA 1
ATOM 580 C C . GLN A 1 73 ? 4.445 11.874 7.845 1.00 74.12 73 GLN A C 1
ATOM 582 O O . GLN A 1 73 ? 4.153 12.959 8.341 1.00 74.12 73 GLN A O 1
ATOM 587 N N . ILE A 1 74 ? 3.910 10.728 8.277 1.00 74.06 74 ILE A N 1
ATOM 588 C CA . ILE A 1 74 ? 2.886 10.674 9.320 1.00 74.06 74 ILE A CA 1
ATOM 589 C C . ILE A 1 74 ? 3.246 9.585 10.324 1.00 74.06 74 ILE A C 1
ATOM 591 O O . ILE A 1 74 ? 3.142 8.387 10.046 1.00 74.06 74 ILE A O 1
ATOM 595 N N . ALA A 1 75 ? 3.619 10.020 11.527 1.00 72.38 75 ALA A N 1
ATOM 596 C CA . ALA A 1 75 ? 3.975 9.129 12.618 1.00 72.38 75 ALA A CA 1
ATOM 597 C C . ALA A 1 75 ? 2.852 8.117 12.912 1.00 72.38 75 ALA A C 1
ATOM 599 O O . ALA A 1 75 ? 1.674 8.463 13.019 1.00 72.38 75 ALA A O 1
ATOM 600 N N . GLY A 1 76 ? 3.230 6.844 13.043 1.00 74.44 76 GLY A N 1
ATOM 601 C CA . GLY A 1 76 ? 2.309 5.745 13.342 1.00 74.44 76 GLY A CA 1
ATOM 602 C C . GLY A 1 76 ? 1.619 5.115 12.127 1.00 74.44 76 GLY A C 1
ATOM 603 O O . GLY A 1 76 ? 0.969 4.082 12.298 1.00 74.44 76 GLY A O 1
ATOM 604 N N . ARG A 1 77 ? 1.788 5.662 10.913 1.00 85.25 77 ARG A N 1
ATOM 605 C CA . ARG A 1 77 ? 1.293 5.040 9.674 1.00 85.25 77 ARG A CA 1
ATOM 606 C C . ARG A 1 77 ? 2.291 4.057 9.077 1.00 85.25 77 ARG A C 1
ATOM 608 O O . ARG A 1 77 ? 3.498 4.123 9.320 1.00 85.25 77 ARG A O 1
ATOM 615 N N . ILE A 1 78 ? 1.752 3.133 8.293 1.00 91.12 78 ILE A N 1
ATOM 616 C CA . ILE A 1 78 ? 2.527 2.140 7.549 1.00 91.12 78 ILE A CA 1
ATOM 617 C C . ILE A 1 78 ? 2.329 2.350 6.053 1.00 91.12 78 ILE A C 1
ATOM 619 O O . ILE A 1 78 ? 1.232 2.704 5.609 1.00 91.12 78 ILE A O 1
ATOM 623 N N . GLU A 1 79 ? 3.386 2.109 5.292 1.00 91.44 79 GLU A N 1
ATOM 624 C CA . GLU A 1 79 ? 3.423 2.242 3.838 1.00 91.44 79 GLU A CA 1
ATOM 625 C C . GLU A 1 79 ? 4.128 1.021 3.235 1.00 91.44 79 GLU A C 1
ATOM 627 O O . GLU A 1 79 ? 4.972 0.411 3.903 1.00 91.44 79 GLU A O 1
ATOM 632 N N . PRO A 1 80 ? 3.800 0.623 1.995 1.00 90.94 80 PRO A N 1
ATOM 633 C CA . PRO A 1 80 ? 4.561 -0.411 1.312 1.00 90.94 80 PRO A CA 1
ATOM 634 C C . PRO A 1 80 ? 5.991 0.073 1.074 1.00 90.94 80 PRO A C 1
ATOM 636 O O . PRO A 1 80 ? 6.203 1.173 0.562 1.00 90.94 80 PRO A O 1
ATOM 639 N N . ASN A 1 81 ? 6.974 -0.761 1.395 1.00 89.12 81 ASN A N 1
ATOM 640 C CA . ASN A 1 81 ? 8.377 -0.479 1.121 1.00 89.12 8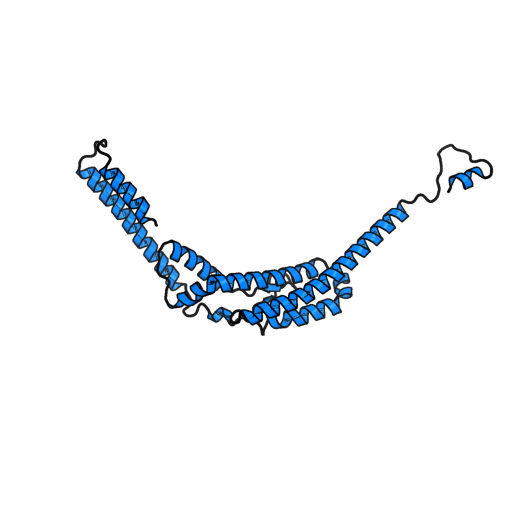1 ASN A CA 1
ATOM 641 C C . ASN A 1 81 ? 8.711 -0.842 -0.332 1.00 89.12 81 ASN A C 1
ATOM 643 O O . ASN A 1 81 ? 9.352 -1.851 -0.617 1.00 89.12 81 ASN A O 1
ATOM 647 N N . ALA A 1 82 ? 8.190 -0.048 -1.261 1.00 79.62 82 ALA A N 1
ATOM 648 C CA . ALA A 1 82 ? 8.445 -0.199 -2.682 1.00 79.62 82 ALA A CA 1
ATOM 649 C C . ALA A 1 82 ? 9.595 0.717 -3.107 1.00 79.62 82 ALA A C 1
ATOM 651 O O . ALA A 1 82 ? 9.509 1.936 -2.952 1.00 79.62 82 ALA A O 1
ATOM 652 N N . SER A 1 83 ? 10.648 0.142 -3.696 1.00 80.56 83 SER A N 1
ATOM 653 C CA . SER A 1 83 ? 11.688 0.941 -4.346 1.00 80.56 83 SER A CA 1
ATOM 654 C C . SER A 1 83 ? 11.063 1.737 -5.492 1.00 80.56 83 SER A C 1
ATOM 656 O O . SER A 1 83 ? 10.614 1.170 -6.491 1.00 80.56 83 SER A O 1
ATOM 658 N N . SER A 1 84 ? 11.039 3.063 -5.354 1.00 79.50 84 SER A N 1
ATOM 659 C CA . SER A 1 84 ? 10.538 3.968 -6.393 1.00 79.50 84 SER A CA 1
ATOM 660 C C . SER A 1 84 ? 11.332 3.843 -7.697 1.00 79.50 84 SER A C 1
ATOM 662 O O . SER A 1 84 ? 10.781 4.094 -8.768 1.00 79.50 84 SER A O 1
ATOM 664 N N . GLY A 1 85 ? 12.594 3.402 -7.621 1.00 84.88 85 GLY A N 1
ATOM 665 C CA . GLY A 1 85 ? 13.426 3.087 -8.781 1.00 84.88 85 GLY A CA 1
ATOM 666 C C . GLY A 1 85 ? 12.936 1.858 -9.548 1.00 84.88 85 GLY A C 1
ATOM 667 O O . GLY A 1 85 ?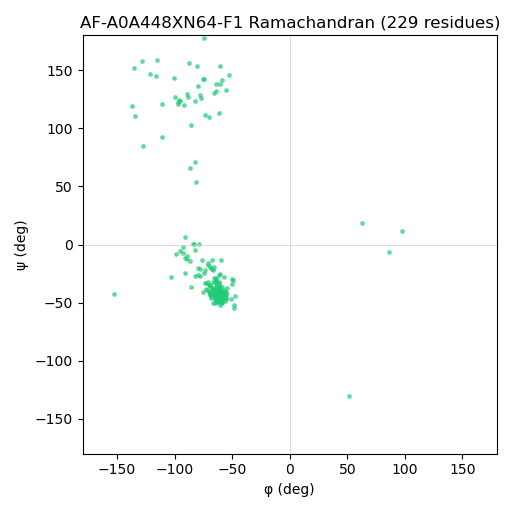 12.817 1.919 -10.767 1.00 84.88 85 GLY A O 1
ATOM 668 N N . LEU A 1 86 ? 12.564 0.776 -8.850 1.00 87.12 86 LEU A N 1
ATOM 669 C CA . LEU A 1 86 ? 12.087 -0.451 -9.499 1.00 87.12 86 LEU A CA 1
ATOM 670 C C . LEU A 1 86 ? 10.774 -0.218 -10.250 1.00 87.12 86 LEU A C 1
ATOM 672 O O . LEU A 1 86 ? 10.672 -0.551 -11.424 1.00 87.12 86 LEU A O 1
ATOM 676 N N . PHE A 1 87 ? 9.766 0.379 -9.612 1.00 88.50 87 PHE A N 1
ATOM 677 C CA . PHE A 1 87 ? 8.477 0.605 -10.282 1.00 88.50 87 PHE A CA 1
ATOM 678 C C . PHE A 1 87 ? 8.582 1.608 -11.434 1.00 88.50 87 PHE A C 1
ATOM 680 O O . PHE A 1 87 ? 7.891 1.453 -12.441 1.00 88.50 87 PHE A O 1
ATOM 687 N N . ARG A 1 88 ? 9.482 2.593 -11.325 1.00 89.69 88 ARG A N 1
ATOM 688 C CA . ARG A 1 88 ? 9.813 3.487 -12.437 1.00 89.69 88 ARG A CA 1
ATOM 689 C C . ARG A 1 88 ? 10.416 2.709 -13.604 1.00 89.69 88 ARG A C 1
ATOM 691 O O . ARG A 1 88 ? 9.908 2.826 -14.713 1.00 89.69 88 ARG A O 1
ATOM 698 N N . LEU A 1 89 ? 11.407 1.858 -13.336 1.00 90.19 89 LEU A N 1
ATOM 699 C CA . LEU A 1 89 ? 12.021 0.986 -14.336 1.00 90.19 89 LEU A CA 1
ATOM 700 C C . LEU A 1 89 ? 10.983 0.092 -15.029 1.00 90.19 89 LEU A C 1
ATOM 702 O O . LEU A 1 89 ? 10.950 0.038 -16.253 1.00 90.19 89 LEU A O 1
ATOM 706 N N . LEU A 1 90 ? 10.112 -0.582 -14.270 1.00 90.25 90 LEU A N 1
ATOM 707 C CA . LEU A 1 90 ? 9.066 -1.445 -14.834 1.00 90.25 90 LEU A CA 1
ATOM 708 C C . LEU A 1 90 ? 8.115 -0.669 -15.759 1.00 90.25 90 LEU A C 1
ATOM 710 O O . LEU A 1 90 ? 7.727 -1.168 -16.816 1.00 90.25 90 LEU A O 1
ATOM 714 N N . ASN A 1 91 ? 7.754 0.557 -15.372 1.00 91.19 91 ASN A N 1
ATOM 715 C CA . ASN A 1 91 ? 6.892 1.424 -16.168 1.00 91.19 91 ASN A CA 1
ATOM 716 C C . ASN A 1 91 ? 7.599 1.919 -17.441 1.00 91.19 91 ASN A C 1
ATOM 718 O O . ASN A 1 91 ? 7.011 1.898 -18.517 1.00 91.19 91 ASN A O 1
ATOM 722 N N . GLU A 1 92 ? 8.867 2.315 -17.347 1.00 91.44 92 GLU A N 1
ATOM 723 C CA . GLU A 1 92 ? 9.659 2.735 -18.508 1.00 91.44 92 GLU A CA 1
ATOM 724 C C . GLU A 1 92 ? 9.863 1.570 -19.488 1.00 91.44 92 GLU A C 1
ATOM 726 O O . GLU A 1 92 ? 9.583 1.718 -20.679 1.00 91.44 92 GLU A O 1
ATOM 731 N N . LEU A 1 93 ? 10.226 0.378 -18.997 1.00 90.75 93 LEU A N 1
ATOM 732 C CA . LEU A 1 93 ? 10.335 -0.840 -19.810 1.00 90.75 93 LEU A CA 1
ATOM 733 C C . LEU A 1 93 ? 9.034 -1.155 -20.556 1.00 90.75 93 LEU A C 1
ATOM 735 O O . LEU A 1 93 ? 9.078 -1.505 -21.735 1.00 90.75 93 LEU A O 1
ATOM 739 N N . HIS A 1 94 ? 7.876 -0.998 -19.906 1.00 90.00 94 HIS A N 1
ATOM 740 C CA . HIS A 1 94 ? 6.577 -1.206 -20.547 1.00 90.00 94 HIS A CA 1
ATOM 741 C C . HIS A 1 94 ? 6.399 -0.326 -21.796 1.00 90.00 94 HIS A C 1
ATOM 743 O O . HIS A 1 94 ? 5.974 -0.817 -22.847 1.00 90.00 94 HIS A O 1
ATOM 749 N N . TYR A 1 95 ? 6.755 0.959 -21.711 1.00 90.56 95 TYR A N 1
ATOM 750 C CA . TYR A 1 95 ? 6.642 1.875 -22.847 1.00 90.56 95 TYR A CA 1
ATOM 751 C C . TYR A 1 95 ? 7.694 1.613 -23.925 1.00 90.56 95 TYR A C 1
ATOM 753 O O . TYR A 1 95 ? 7.352 1.641 -25.107 1.00 90.56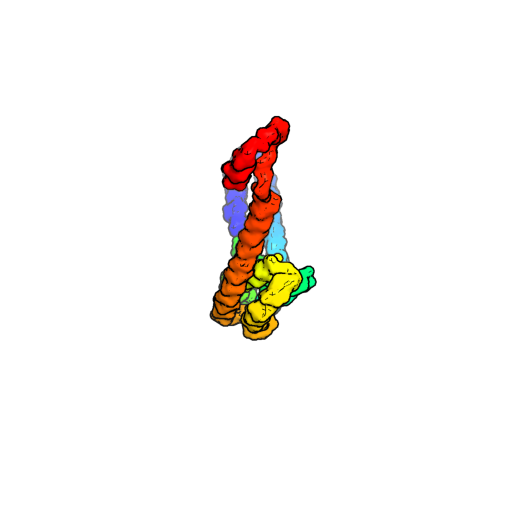 95 TYR A O 1
ATOM 761 N N . TRP A 1 96 ? 8.932 1.283 -23.551 1.00 91.44 96 TRP A N 1
ATOM 762 C CA . TRP A 1 96 ? 9.982 0.936 -24.515 1.00 91.44 96 TRP A CA 1
ATOM 763 C C . TRP A 1 96 ? 9.627 -0.294 -25.353 1.00 91.44 96 TRP A C 1
ATOM 765 O O . TRP A 1 96 ? 9.756 -0.271 -26.577 1.00 91.44 96 TRP A O 1
ATOM 775 N N . ILE A 1 97 ? 9.069 -1.330 -24.727 1.00 88.50 97 ILE A N 1
ATOM 776 C CA . ILE A 1 97 ? 8.593 -2.529 -25.435 1.00 88.50 97 ILE A CA 1
ATOM 777 C C . ILE A 1 97 ? 7.466 -2.171 -26.406 1.00 88.50 97 ILE A C 1
ATOM 779 O O . ILE A 1 97 ? 7.445 -2.635 -27.544 1.00 88.50 97 ILE A O 1
ATOM 783 N N . ARG A 1 98 ? 6.539 -1.298 -25.992 1.00 89.25 98 ARG A N 1
ATOM 784 C CA . ARG A 1 98 ? 5.439 -0.831 -26.850 1.00 89.25 98 ARG A CA 1
ATOM 785 C C . ARG A 1 98 ? 5.930 0.002 -28.041 1.00 89.25 98 ARG A C 1
ATOM 787 O O . ARG A 1 98 ? 5.282 0.002 -29.089 1.00 89.25 98 ARG A O 1
ATOM 794 N N . LEU A 1 99 ? 7.064 0.688 -27.898 1.00 86.81 99 LEU A N 1
ATOM 795 C CA . LEU A 1 99 ? 7.739 1.399 -28.986 1.00 86.81 99 LEU A CA 1
ATOM 796 C C . LEU A 1 99 ? 8.495 0.459 -29.941 1.00 86.81 99 LEU A C 1
ATOM 798 O O . LEU A 1 99 ? 8.806 0.872 -31.058 1.00 86.81 99 LEU A O 1
ATOM 802 N N . GLY A 1 100 ? 8.698 -0.805 -29.558 1.00 85.06 100 GLY A N 1
ATOM 803 C CA . GLY A 1 100 ? 9.388 -1.825 -30.352 1.00 85.06 100 GLY A CA 1
ATOM 804 C C . GLY A 1 100 ? 10.863 -2.010 -29.991 1.00 85.06 100 GLY A C 1
ATOM 805 O O . GLY A 1 100 ? 11.578 -2.666 -30.741 1.00 85.06 100 GLY A O 1
ATOM 806 N N . SER A 1 101 ? 11.326 -1.441 -28.875 1.00 86.56 101 SER A N 1
ATOM 807 C CA . SER A 1 101 ? 12.691 -1.635 -28.381 1.00 86.56 101 SER A CA 1
ATOM 808 C C . SER A 1 101 ? 12.859 -3.013 -27.738 1.00 86.56 101 SER A C 1
ATOM 810 O O . SER A 1 101 ? 11.972 -3.498 -27.031 1.00 86.56 101 SER A O 1
ATOM 812 N N . GLU A 1 102 ? 14.023 -3.630 -27.940 1.00 86.50 102 GLU A N 1
ATOM 813 C CA . GLU A 1 102 ? 14.385 -4.885 -27.280 1.00 86.50 102 GLU A CA 1
ATOM 814 C C . GLU A 1 102 ? 14.737 -4.658 -25.805 1.00 86.50 102 GLU A C 1
ATOM 816 O O . GLU A 1 102 ? 15.363 -3.663 -25.436 1.00 86.50 102 GLU A O 1
ATOM 821 N N . VAL A 1 103 ? 14.340 -5.595 -24.944 1.00 85.44 103 VAL A N 1
ATOM 822 C CA . VAL A 1 103 ? 14.596 -5.504 -23.502 1.00 85.44 103 VAL A CA 1
ATOM 823 C C . VAL A 1 103 ? 16.052 -5.886 -23.213 1.00 85.44 103 VAL A C 1
ATOM 825 O O . VAL A 1 103 ? 16.479 -6.966 -23.623 1.00 85.44 103 VAL A O 1
ATOM 828 N N . PRO A 1 104 ? 16.818 -5.064 -22.469 1.00 86.62 104 PRO A N 1
ATOM 829 C CA . PRO A 1 104 ? 18.166 -5.434 -22.050 1.00 86.62 104 PRO A CA 1
ATOM 830 C C . PRO A 1 104 ? 18.168 -6.723 -21.217 1.00 86.62 104 PRO A C 1
ATOM 832 O O . PRO A 1 104 ? 17.305 -6.905 -20.358 1.00 86.62 104 PRO A O 1
ATOM 835 N N . HIS A 1 105 ? 19.166 -7.593 -21.402 1.00 85.38 105 HIS A N 1
ATOM 836 C CA . HIS A 1 105 ? 19.215 -8.907 -20.741 1.00 85.38 105 HIS A CA 1
ATOM 837 C C . HIS A 1 105 ? 19.112 -8.826 -19.205 1.00 85.38 105 HIS A C 1
ATOM 839 O O . HIS A 1 105 ? 18.387 -9.602 -18.589 1.00 85.38 105 HIS A O 1
ATOM 845 N N . TYR A 1 106 ? 19.784 -7.858 -18.576 1.00 84.31 106 TYR A N 1
ATOM 846 C CA . TYR A 1 106 ? 19.741 -7.649 -17.121 1.00 84.31 106 TYR A CA 1
ATOM 847 C C . TYR A 1 106 ? 18.365 -7.173 -16.608 1.00 84.31 106 TYR A C 1
ATOM 849 O O . TYR A 1 106 ? 18.038 -7.362 -15.440 1.00 84.31 106 TYR A O 1
ATOM 857 N N . ALA A 1 107 ? 17.526 -6.602 -17.477 1.00 86.69 107 ALA A N 1
ATOM 858 C CA . ALA A 1 107 ? 16.179 -6.132 -17.154 1.00 86.69 107 ALA A CA 1
ATOM 859 C C . ALA A 1 107 ? 15.073 -7.131 -17.554 1.00 86.69 107 ALA A C 1
ATOM 861 O O . ALA A 1 107 ? 13.909 -6.935 -17.196 1.00 86.69 107 ALA A O 1
ATOM 862 N N . ALA A 1 108 ? 15.414 -8.206 -18.272 1.00 88.06 108 ALA A N 1
ATOM 863 C CA . ALA A 1 108 ? 14.453 -9.177 -18.791 1.00 88.06 108 ALA A CA 1
ATOM 864 C C . ALA A 1 108 ? 13.669 -9.887 -17.675 1.00 88.06 108 ALA A C 1
ATOM 866 O O . ALA A 1 108 ? 12.449 -10.019 -17.756 1.00 88.06 108 ALA A O 1
ATOM 867 N N . GLU A 1 109 ? 14.338 -10.283 -16.589 1.00 88.94 109 GLU A N 1
ATOM 868 C CA . GLU A 1 109 ? 13.654 -10.934 -15.466 1.00 88.94 109 GLU A CA 1
ATOM 869 C C . GLU A 1 109 ? 12.744 -9.952 -14.706 1.00 88.94 109 GLU A C 1
ATOM 871 O O . GLU A 1 109 ? 11.633 -10.308 -14.310 1.00 88.94 109 GLU A O 1
ATOM 876 N N . ALA A 1 110 ? 13.151 -8.684 -14.573 1.00 88.50 110 ALA A N 1
ATOM 877 C CA . ALA A 1 110 ? 12.296 -7.641 -14.003 1.00 88.50 110 ALA A CA 1
ATOM 878 C C . ALA A 1 110 ? 11.037 -7.423 -14.853 1.00 88.50 110 ALA A C 1
ATOM 880 O O . ALA A 1 110 ? 9.926 -7.390 -14.321 1.00 88.50 110 ALA A O 1
ATOM 881 N N . GLN A 1 111 ? 11.196 -7.373 -16.178 1.00 89.62 111 GLN A N 1
ATOM 882 C CA . GLN A 1 111 ? 10.089 -7.284 -17.125 1.00 89.62 111 GLN A CA 1
ATOM 883 C C . GLN A 1 111 ? 9.132 -8.476 -16.992 1.00 89.62 111 GLN A C 1
ATOM 885 O O . GLN A 1 111 ? 7.918 -8.274 -16.897 1.00 89.62 111 GLN A O 1
ATOM 890 N N . ARG A 1 112 ? 9.653 -9.701 -16.885 1.00 91.06 112 ARG A N 1
ATOM 891 C CA . ARG A 1 112 ? 8.845 -10.915 -16.709 1.00 91.06 112 ARG A CA 1
ATOM 892 C C . ARG A 1 112 ? 8.022 -10.888 -15.422 1.00 91.06 112 ARG A C 1
ATOM 894 O O . ARG A 1 112 ? 6.850 -11.266 -15.427 1.00 91.06 112 ARG A O 1
ATOM 901 N N . ARG A 1 113 ? 8.612 -10.411 -14.324 1.00 91.12 113 ARG A N 1
ATOM 902 C CA . ARG A 1 113 ? 7.958 -10.320 -13.009 1.00 91.12 113 ARG A CA 1
ATOM 903 C C . ARG A 1 113 ? 7.087 -9.077 -12.832 1.00 91.12 113 ARG A C 1
ATOM 905 O O . ARG A 1 113 ? 6.460 -8.933 -11.786 1.00 91.12 113 ARG A O 1
ATOM 912 N N . THR A 1 114 ? 6.972 -8.205 -13.839 1.00 90.69 114 THR A N 1
ATOM 913 C CA . THR A 1 114 ? 6.207 -6.946 -13.755 1.00 90.69 114 THR A CA 1
ATOM 914 C C . THR A 1 114 ? 4.807 -7.144 -13.177 1.00 90.69 114 THR A C 1
ATOM 916 O O . THR A 1 114 ? 4.450 -6.490 -12.199 1.00 90.69 114 THR A O 1
ATOM 919 N N . LEU A 1 115 ? 4.007 -8.050 -13.750 1.00 91.31 115 LEU A N 1
ATOM 920 C CA . LEU A 1 115 ? 2.624 -8.272 -13.309 1.00 91.31 115 LEU A CA 1
ATOM 921 C C . LEU A 1 115 ? 2.557 -8.818 -11.878 1.00 91.31 115 LEU A C 1
ATOM 923 O O . LEU A 1 115 ? 1.703 -8.409 -11.094 1.00 91.31 115 LEU A O 1
ATOM 927 N N . GLU A 1 116 ? 3.479 -9.716 -11.530 1.00 93.19 116 GLU A N 1
ATOM 928 C CA . GLU A 1 116 ? 3.587 -10.287 -10.189 1.00 93.19 116 GLU A CA 1
ATOM 929 C C . GLU A 1 116 ? 3.908 -9.204 -9.153 1.00 93.19 116 GLU A C 1
ATOM 931 O O . GLU A 1 116 ? 3.224 -9.109 -8.137 1.00 93.19 116 GLU A O 1
ATOM 936 N N . LEU A 1 117 ? 4.896 -8.351 -9.427 1.00 91.88 117 LEU A N 1
ATOM 937 C CA . LEU A 1 117 ? 5.324 -7.280 -8.527 1.00 91.88 117 LEU A CA 1
ATOM 938 C C . LEU A 1 117 ? 4.237 -6.223 -8.332 1.00 91.88 117 LEU A C 1
ATOM 940 O O . LEU A 1 117 ? 3.988 -5.801 -7.203 1.00 91.88 117 LEU A O 1
ATOM 944 N N . HIS A 1 118 ? 3.533 -5.843 -9.403 1.00 92.19 118 HIS A N 1
ATOM 945 C CA . HIS A 1 118 ? 2.375 -4.954 -9.294 1.00 92.19 118 HIS A CA 1
ATOM 946 C C . HIS A 1 118 ? 1.276 -5.582 -8.437 1.00 92.19 118 HIS A C 1
ATOM 948 O O . HIS A 1 118 ? 0.728 -4.914 -7.563 1.00 92.19 118 HIS A O 1
ATOM 954 N N . TYR A 1 119 ? 0.984 -6.868 -8.627 1.00 94.06 119 TYR A N 1
ATOM 955 C CA . TYR A 1 119 ? 0.015 -7.582 -7.801 1.00 94.06 119 TYR A CA 1
ATOM 956 C C . TYR A 1 119 ? 0.428 -7.621 -6.318 1.00 94.06 119 TYR A C 1
ATOM 958 O O . TYR A 1 119 ? -0.378 -7.282 -5.450 1.00 94.06 119 TYR A O 1
ATOM 966 N N . LEU A 1 120 ? 1.685 -7.959 -6.013 1.00 93.75 120 LEU A N 1
ATOM 967 C CA . LEU A 1 120 ? 2.205 -7.961 -4.640 1.00 93.75 120 LEU A CA 1
ATOM 968 C C . LEU A 1 120 ? 2.130 -6.572 -3.998 1.00 93.75 120 LEU A C 1
ATOM 970 O O . LEU A 1 120 ? 1.773 -6.443 -2.825 1.00 93.75 120 LEU A O 1
ATOM 974 N N . TYR A 1 121 ? 2.415 -5.526 -4.772 1.00 93.50 121 TYR A N 1
ATOM 975 C CA . TYR A 1 121 ? 2.296 -4.145 -4.318 1.00 93.50 121 TYR A CA 1
ATOM 976 C C . TYR A 1 121 ? 0.851 -3.785 -3.963 1.00 93.50 121 TYR A C 1
ATOM 978 O O . TYR A 1 121 ? 0.605 -3.219 -2.895 1.00 93.50 121 TYR A O 1
ATOM 986 N N . GLN A 1 122 ? -0.116 -4.184 -4.795 1.00 93.44 122 GLN A N 1
ATOM 987 C CA . GLN A 1 122 ? -1.538 -3.996 -4.493 1.00 93.44 122 GLN A CA 1
ATOM 988 C C . GLN A 1 122 ? -1.952 -4.718 -3.203 1.00 93.44 122 GLN A C 1
ATOM 990 O O . GLN A 1 122 ? -2.670 -4.143 -2.385 1.00 93.44 122 GLN A O 1
ATOM 995 N N . LEU A 1 123 ? -1.466 -5.940 -2.963 1.00 94.38 123 LEU A N 1
ATOM 996 C CA . LEU A 1 123 ? -1.738 -6.654 -1.711 1.00 94.38 123 LEU A CA 1
ATOM 997 C C . LEU A 1 123 ? -1.203 -5.909 -0.481 1.00 94.38 123 LEU A C 1
ATOM 999 O O . LEU A 1 123 ? -1.905 -5.793 0.527 1.00 94.38 123 LEU A O 1
ATOM 1003 N N . CYS A 1 124 ? 0.014 -5.368 -0.565 1.00 93.75 124 CYS A N 1
ATOM 1004 C CA . CYS A 1 124 ? 0.602 -4.586 0.522 1.00 93.75 124 CYS A CA 1
ATOM 1005 C C . CYS A 1 124 ? -0.192 -3.296 0.778 1.00 93.75 124 CYS A C 1
ATOM 1007 O O . CYS A 1 124 ? -0.493 -2.977 1.930 1.00 93.75 124 CYS A O 1
ATOM 1009 N N . LEU A 1 125 ? -0.610 -2.596 -0.285 1.00 93.81 125 LEU A N 1
ATOM 1010 C CA . LEU A 1 125 ? -1.450 -1.399 -0.184 1.00 93.81 125 LEU A CA 1
ATOM 1011 C C . LEU A 1 125 ? -2.764 -1.660 0.555 1.00 93.81 125 LEU A C 1
ATOM 1013 O O . LEU A 1 125 ? -3.179 -0.831 1.367 1.00 93.81 125 LEU A O 1
ATOM 1017 N N . VAL A 1 126 ? -3.410 -2.805 0.310 1.00 94.56 126 VAL A N 1
ATOM 1018 C CA . VAL A 1 126 ? -4.656 -3.172 0.999 1.00 94.56 126 VAL A CA 1
ATOM 1019 C C . VAL A 1 126 ? -4.447 -3.225 2.512 1.00 94.56 126 VAL A C 1
ATOM 1021 O O . VAL A 1 126 ? -5.241 -2.649 3.251 1.00 94.56 126 VAL A O 1
ATOM 1024 N N . ILE A 1 127 ? -3.356 -3.828 2.988 1.00 94.88 127 ILE A N 1
ATOM 1025 C CA . ILE A 1 127 ? -3.069 -3.903 4.430 1.00 94.88 127 ILE A CA 1
ATOM 1026 C C . ILE A 1 127 ? -2.711 -2.558 5.013 1.00 94.88 127 ILE A C 1
ATOM 1028 O O . ILE A 1 127 ? -3.196 -2.216 6.093 1.00 94.88 127 ILE A O 1
ATOM 1032 N N . CYS A 1 128 ? -1.880 -1.789 4.310 1.00 94.06 128 CYS A N 1
ATOM 1033 C CA . CYS A 1 128 ? -1.550 -0.441 4.740 1.00 94.06 128 CYS A CA 1
ATOM 1034 C C . CYS A 1 128 ? -2.822 0.385 4.920 1.00 94.06 128 CYS A C 1
ATOM 1036 O O . CYS A 1 128 ? -2.983 1.056 5.938 1.00 94.06 128 CYS A O 1
ATOM 1038 N N . ARG A 1 129 ? -3.765 0.279 3.979 1.00 94.12 129 ARG A N 1
ATOM 1039 C CA . ARG A 1 129 ? -5.062 0.947 4.062 1.00 94.12 129 ARG A CA 1
ATOM 1040 C C . ARG A 1 129 ? -5.899 0.441 5.234 1.00 94.12 129 ARG A C 1
ATOM 1042 O O . ARG A 1 129 ? -6.413 1.270 5.979 1.00 94.12 129 ARG A O 1
ATOM 1049 N N . ASP A 1 130 ? -6.031 -0.872 5.408 1.00 93.88 130 ASP A N 1
ATOM 1050 C CA . ASP A 1 130 ? -6.852 -1.466 6.470 1.00 93.88 130 ASP A CA 1
ATOM 1051 C C . ASP A 1 130 ? -6.330 -1.060 7.863 1.00 93.88 130 ASP A C 1
ATOM 1053 O O . ASP A 1 130 ? -7.096 -0.600 8.709 1.00 93.88 130 ASP A O 1
ATOM 1057 N N . TYR A 1 131 ? -5.013 -1.116 8.080 1.00 94.19 131 TYR A N 1
ATOM 1058 C CA . TYR A 1 131 ? -4.387 -0.671 9.327 1.00 94.19 131 TYR A CA 1
ATOM 1059 C C . TYR A 1 131 ? -4.508 0.846 9.536 1.00 94.19 131 TYR A C 1
ATOM 1061 O O . TYR A 1 131 ? -4.946 1.300 10.596 1.00 94.19 131 TYR A O 1
ATOM 1069 N N . ASN A 1 132 ? -4.152 1.648 8.525 1.00 93.75 132 ASN A N 1
ATOM 1070 C CA . ASN A 1 132 ? -4.188 3.107 8.638 1.00 93.75 132 ASN A CA 1
ATOM 1071 C C . ASN A 1 132 ? -5.625 3.617 8.843 1.00 93.75 132 ASN A C 1
ATOM 1073 O O . ASN A 1 132 ? -5.820 4.602 9.551 1.00 93.75 132 ASN A O 1
ATOM 1077 N N . ARG A 1 133 ? -6.637 2.944 8.276 1.00 93.31 133 ARG A N 1
ATOM 1078 C CA . ARG A 1 133 ? -8.056 3.251 8.504 1.00 93.31 133 ARG A CA 1
ATOM 1079 C C . ARG A 1 133 ? -8.422 3.113 9.979 1.00 93.31 133 ARG A C 1
ATOM 1081 O O . ARG A 1 133 ? -8.950 4.066 10.544 1.00 93.31 133 ARG A O 1
ATOM 1088 N N . ILE A 1 134 ? -8.103 1.978 10.603 1.00 92.69 134 ILE A N 1
ATOM 1089 C CA . ILE A 1 134 ? -8.375 1.744 12.030 1.00 92.69 134 ILE A CA 1
ATOM 1090 C C . ILE A 1 134 ? -7.688 2.819 12.878 1.00 92.69 134 ILE A C 1
ATOM 1092 O O . ILE A 1 134 ? -8.319 3.443 13.728 1.00 92.69 134 ILE A O 1
ATOM 1096 N N . MET A 1 135 ? -6.410 3.095 12.603 1.00 91.38 135 MET A N 1
ATOM 1097 C CA . MET A 1 135 ? -5.645 4.097 13.350 1.00 91.38 135 MET A CA 1
ATOM 1098 C C . MET A 1 135 ? -6.184 5.524 13.190 1.00 91.38 135 MET A C 1
ATOM 1100 O O . MET A 1 135 ? -6.082 6.319 14.124 1.00 91.38 135 MET A O 1
ATOM 1104 N N . ASN A 1 136 ? -6.764 5.856 12.034 1.00 91.00 136 ASN A N 1
ATOM 1105 C CA . ASN A 1 136 ? -7.381 7.161 11.788 1.00 91.00 136 ASN A CA 1
ATOM 1106 C C . ASN A 1 136 ? -8.774 7.298 12.426 1.00 91.00 136 ASN A C 1
ATOM 1108 O O . ASN A 1 136 ? -9.178 8.413 12.737 1.00 91.00 136 ASN A O 1
ATOM 1112 N N . LEU A 1 137 ? -9.507 6.196 12.620 1.00 90.69 137 LEU A N 1
ATOM 1113 C CA . LEU A 1 137 ? -10.832 6.210 13.258 1.00 90.69 137 LEU A CA 1
ATOM 1114 C C . LEU A 1 137 ? -10.768 6.409 14.778 1.00 90.69 137 LEU A C 1
ATOM 1116 O O . LEU A 1 137 ? -11.746 6.861 15.376 1.00 90.69 137 LEU A O 1
ATOM 1120 N N . LEU A 1 138 ? -9.643 6.044 15.397 1.00 91.00 138 LEU A N 1
ATOM 1121 C CA . LEU A 1 138 ? -9.449 6.089 16.843 1.00 91.00 138 LEU A CA 1
ATOM 1122 C C . LEU A 1 138 ? -8.719 7.368 17.268 1.00 91.00 138 LEU A C 1
ATOM 1124 O O . LEU A 1 138 ? -7.580 7.614 16.852 1.00 91.00 138 LEU A O 1
ATOM 1128 N N . ASN A 1 139 ? -9.350 8.139 18.152 1.00 89.50 139 ASN A N 1
ATOM 1129 C CA . ASN A 1 139 ? -8.721 9.266 18.838 1.00 89.50 139 ASN A CA 1
ATOM 1130 C C . ASN A 1 139 ? -7.741 8.784 19.938 1.00 89.50 139 ASN A C 1
ATOM 1132 O O . ASN A 1 139 ? -7.572 7.586 20.159 1.00 89.50 139 ASN A O 1
ATOM 1136 N N . GLY A 1 140 ? -7.055 9.705 20.623 1.00 88.75 140 GLY A N 1
ATOM 1137 C CA . GLY A 1 140 ? -6.040 9.357 21.630 1.00 88.75 140 GLY A CA 1
ATOM 1138 C C . GLY A 1 140 ? -6.554 8.471 22.774 1.00 88.75 140 GLY A C 1
ATOM 1139 O O . GLY A 1 140 ? -5.890 7.503 23.137 1.00 88.75 140 GLY A O 1
ATOM 1140 N N . GLU A 1 141 ? -7.744 8.756 23.299 1.00 90.31 141 GLU A N 1
ATOM 1141 C CA . GLU A 1 141 ? -8.354 7.996 24.399 1.00 90.31 141 GLU A CA 1
ATOM 1142 C C . GLU A 1 141 ? -8.902 6.648 23.924 1.00 90.31 141 GLU A C 1
ATOM 1144 O O . GLU A 1 141 ? -8.685 5.612 24.551 1.00 90.31 141 GLU A O 1
ATOM 1149 N N . GLU A 1 142 ? -9.530 6.623 22.752 1.00 91.56 142 GLU A N 1
ATOM 1150 C CA . GLU A 1 142 ? -10.017 5.396 22.127 1.00 91.56 142 GLU A CA 1
ATOM 1151 C C . GLU A 1 142 ? -8.855 4.448 21.803 1.00 91.56 142 GLU A C 1
ATOM 1153 O O . GLU A 1 142 ? -8.960 3.237 21.988 1.00 91.56 142 GLU A O 1
ATOM 1158 N N . ARG A 1 143 ? -7.691 4.972 21.403 1.00 91.62 143 ARG A N 1
ATOM 1159 C CA . ARG A 1 143 ? -6.480 4.153 21.234 1.00 91.62 143 ARG A CA 1
ATOM 1160 C C . ARG A 1 143 ? -6.039 3.493 22.539 1.00 91.62 143 ARG A C 1
ATOM 1162 O O . ARG A 1 143 ? -5.528 2.375 22.490 1.00 91.62 143 ARG A O 1
ATOM 1169 N N . LEU A 1 144 ? -6.238 4.139 23.691 1.00 92.00 144 LEU A N 1
ATOM 1170 C CA . LEU A 1 144 ? -5.959 3.530 24.996 1.00 92.00 144 LEU A CA 1
ATOM 1171 C C . LEU A 1 144 ? -6.957 2.411 25.306 1.00 92.00 144 LEU A C 1
ATOM 1173 O O . LEU A 1 144 ? -6.535 1.336 25.731 1.00 92.00 144 LEU A O 1
ATOM 1177 N N . LEU A 1 145 ? -8.243 2.620 25.011 1.00 93.50 145 LEU A N 1
ATOM 1178 C CA . LEU A 1 145 ? -9.286 1.600 25.167 1.00 93.50 145 LEU A CA 1
ATOM 1179 C C . LEU A 1 145 ? -8.997 0.351 24.315 1.00 93.50 145 LEU A C 1
ATOM 1181 O O . LEU A 1 145 ? -9.125 -0.780 24.784 1.00 93.50 145 LEU A O 1
ATOM 1185 N N . PHE A 1 146 ? -8.547 0.543 23.073 1.00 94.69 146 PHE A N 1
ATOM 1186 C CA . PHE A 1 146 ? -8.242 -0.543 22.135 1.00 94.69 146 PHE A CA 1
ATOM 1187 C C . PHE A 1 146 ? -6.785 -1.030 22.183 1.00 94.69 146 PHE A C 1
ATOM 1189 O O . PHE A 1 146 ? -6.407 -1.893 21.385 1.00 94.69 146 PHE A O 1
ATOM 1196 N N . ARG A 1 147 ? -5.966 -0.544 23.127 1.00 93.75 147 ARG A N 1
ATOM 1197 C CA . ARG A 1 147 ? -4.507 -0.752 23.161 1.00 93.75 147 ARG A CA 1
ATOM 1198 C C . ARG A 1 147 ? -4.087 -2.212 23.025 1.00 93.75 147 ARG A C 1
ATOM 1200 O O . ARG A 1 147 ? -3.200 -2.519 22.232 1.00 93.75 147 ARG A O 1
ATOM 1207 N N . GLU A 1 148 ? -4.712 -3.118 23.774 1.00 94.19 148 GLU A N 1
ATOM 1208 C CA . GLU A 1 148 ? -4.317 -4.531 23.751 1.00 94.19 148 GLU A CA 1
ATOM 1209 C C . GLU A 1 148 ? -4.651 -5.192 22.406 1.00 94.19 148 GLU A C 1
ATOM 1211 O O . GLU A 1 148 ? -3.863 -5.970 21.871 1.00 94.19 148 GLU A O 1
ATOM 1216 N N . ARG A 1 149 ? -5.780 -4.819 21.792 1.00 92.50 149 ARG A N 1
ATOM 1217 C CA . ARG A 1 149 ? -6.166 -5.336 20.472 1.00 92.50 149 ARG A CA 1
ATOM 1218 C C . ARG A 1 149 ? -5.289 -4.764 19.359 1.00 92.50 149 ARG A C 1
ATOM 1220 O O . ARG A 1 149 ? -4.895 -5.508 18.463 1.00 92.50 149 ARG A O 1
ATOM 1227 N N . ILE A 1 150 ? -4.938 -3.480 19.448 1.00 94.12 150 ILE A N 1
ATOM 1228 C CA . ILE A 1 150 ? -3.974 -2.835 18.547 1.00 94.12 150 ILE A CA 1
ATOM 1229 C C . ILE A 1 150 ? -2.619 -3.543 18.644 1.00 94.12 150 ILE A C 1
ATOM 1231 O O . ILE A 1 150 ? -2.056 -3.924 17.626 1.00 94.12 150 ILE A O 1
ATOM 1235 N N . LYS A 1 151 ? -2.143 -3.840 19.858 1.00 94.44 151 LYS A N 1
ATOM 1236 C CA . LYS A 1 151 ? -0.877 -4.553 20.082 1.00 94.44 151 LYS A CA 1
ATOM 1237 C C . LYS A 1 151 ? -0.858 -5.951 19.455 1.00 94.44 151 LYS A C 1
ATOM 1239 O O . LYS A 1 151 ? 0.183 -6.393 18.970 1.00 94.44 151 LYS A O 1
ATOM 1244 N N . ILE A 1 152 ? -1.986 -6.664 19.456 1.00 93.81 152 ILE A N 1
ATOM 1245 C CA . ILE A 1 152 ? -2.112 -7.955 18.760 1.00 93.81 152 ILE A CA 1
ATOM 1246 C C . ILE A 1 152 ? -1.959 -7.764 17.246 1.00 93.81 152 ILE A C 1
ATOM 1248 O O . ILE A 1 152 ? -1.218 -8.519 16.614 1.00 93.81 152 ILE A O 1
ATOM 1252 N N . LEU A 1 153 ? -2.614 -6.750 16.671 1.00 94.06 153 LEU A N 1
ATOM 1253 C CA . LEU A 1 153 ? -2.481 -6.424 15.250 1.00 94.06 153 LEU A CA 1
ATOM 1254 C C . LEU A 1 153 ? -1.044 -5.998 14.898 1.00 94.06 153 LEU A C 1
ATOM 1256 O O . LEU A 1 153 ? -0.478 -6.505 13.934 1.00 94.06 153 LEU A O 1
ATOM 1260 N N . ASP A 1 154 ? -0.408 -5.164 15.720 1.00 93.75 154 ASP A N 1
ATOM 1261 C CA . ASP A 1 154 ? 0.983 -4.735 15.534 1.00 93.75 154 ASP A CA 1
ATOM 1262 C C . ASP A 1 154 ? 1.952 -5.918 15.516 1.00 93.75 154 ASP A C 1
ATOM 1264 O O . ASP A 1 154 ? 2.829 -6.002 14.651 1.00 93.75 154 ASP A O 1
ATOM 1268 N N . LYS A 1 155 ? 1.775 -6.880 16.432 1.00 94.56 155 LYS A N 1
ATOM 1269 C CA . LYS A 1 155 ? 2.570 -8.118 16.451 1.00 94.56 155 LYS A CA 1
ATOM 1270 C C . LYS A 1 155 ? 2.424 -8.909 15.154 1.00 94.56 155 LYS A C 1
ATOM 1272 O O . LYS A 1 155 ? 3.401 -9.497 14.697 1.00 94.56 155 LYS A O 1
ATOM 1277 N N . LYS A 1 156 ? 1.229 -8.916 14.561 1.00 94.00 156 LYS A N 1
ATOM 1278 C CA . LYS A 1 156 ? 0.961 -9.595 13.288 1.00 94.00 156 LYS A CA 1
ATOM 1279 C C . LYS A 1 156 ? 1.558 -8.871 12.090 1.00 94.00 156 LYS A C 1
ATOM 1281 O O . LYS A 1 156 ? 2.032 -9.542 11.188 1.00 94.00 156 LYS A O 1
ATOM 1286 N N . ILE A 1 157 ? 1.626 -7.541 12.120 1.00 94.19 157 ILE A N 1
ATOM 1287 C CA . ILE A 1 157 ? 2.230 -6.730 11.050 1.00 94.19 157 ILE A CA 1
ATOM 1288 C C . ILE A 1 157 ? 3.764 -6.700 11.150 1.00 94.19 157 ILE A C 1
ATOM 1290 O O . ILE A 1 157 ? 4.443 -6.568 10.136 1.00 94.19 157 ILE A O 1
ATOM 1294 N N . THR A 1 158 ? 4.328 -6.880 12.350 1.00 94.12 158 THR A N 1
ATOM 1295 C CA . THR A 1 158 ? 5.779 -6.805 12.622 1.00 94.12 158 THR A CA 1
ATOM 1296 C C . THR A 1 158 ? 6.669 -7.590 11.635 1.00 94.12 158 THR A C 1
ATOM 1298 O O . THR A 1 158 ? 7.673 -7.035 11.180 1.00 94.12 158 THR A O 1
ATOM 1301 N N . PRO A 1 159 ? 6.336 -8.839 11.244 1.00 94.00 159 PRO A N 1
ATOM 1302 C CA . PRO A 1 159 ? 7.098 -9.583 10.241 1.00 94.00 159 PRO A CA 1
ATOM 1303 C C . PRO A 1 159 ? 7.218 -8.870 8.887 1.00 94.00 159 PRO A C 1
ATOM 1305 O O . PRO A 1 159 ? 8.225 -9.051 8.208 1.00 94.00 159 PRO A O 1
ATOM 1308 N N . GLY A 1 160 ? 6.253 -8.027 8.512 1.00 92.94 160 GLY A N 1
ATOM 1309 C CA . GLY A 1 160 ? 6.280 -7.256 7.269 1.00 92.94 160 GLY A CA 1
ATOM 131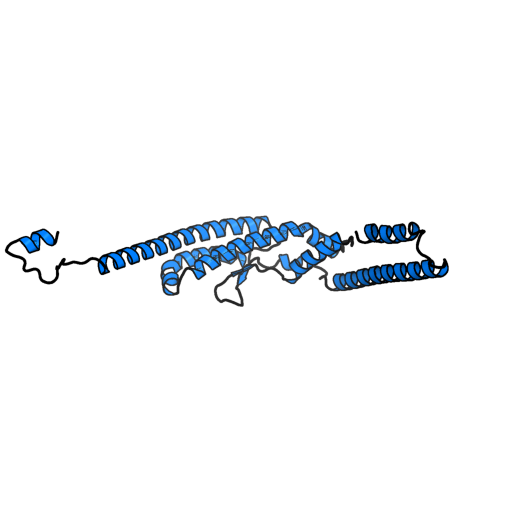0 C C . GLY A 1 160 ? 7.390 -6.204 7.203 1.00 92.94 160 GLY A C 1
ATOM 1311 O O . GLY A 1 160 ? 7.758 -5.801 6.107 1.00 92.94 160 GLY A O 1
ATOM 1312 N N . PHE A 1 161 ? 7.962 -5.798 8.343 1.00 92.69 161 PHE A N 1
ATOM 1313 C CA . PHE A 1 161 ? 9.077 -4.840 8.405 1.00 92.69 161 PHE A CA 1
ATOM 1314 C C . PHE A 1 161 ? 10.462 -5.502 8.415 1.00 92.69 161 PHE A C 1
ATOM 1316 O O . PHE A 1 161 ? 11.464 -4.800 8.511 1.00 92.69 161 PHE A O 1
ATOM 1323 N N . SER A 1 162 ? 10.546 -6.837 8.414 1.00 90.88 162 SER A N 1
ATOM 1324 C CA . SER A 1 162 ? 11.834 -7.522 8.618 1.00 90.88 162 SER A CA 1
ATOM 1325 C C . SER A 1 162 ? 11.959 -8.903 7.981 1.00 90.88 162 SER A C 1
ATOM 1327 O O . SER A 1 162 ? 13.012 -9.226 7.454 1.00 90.88 162 SER A O 1
ATOM 1329 N N . LYS A 1 163 ? 10.929 -9.749 8.066 1.00 91.00 163 LYS A N 1
ATOM 1330 C CA . LYS A 1 163 ? 11.003 -11.170 7.681 1.00 91.00 163 LYS A CA 1
ATOM 1331 C C . LYS A 1 163 ? 10.357 -11.468 6.334 1.00 91.00 163 LYS A C 1
ATOM 1333 O O . LYS A 1 163 ? 10.713 -12.457 5.698 1.00 91.00 163 LYS A O 1
ATOM 1338 N N . ILE A 1 164 ? 9.369 -10.670 5.942 1.00 93.12 164 ILE A N 1
ATOM 1339 C CA . ILE A 1 164 ? 8.637 -10.852 4.692 1.00 93.12 164 ILE A CA 1
ATOM 1340 C C . ILE A 1 164 ? 9.246 -9.936 3.638 1.00 93.12 164 ILE A C 1
ATOM 1342 O O . ILE A 1 164 ? 9.261 -8.718 3.810 1.00 93.12 164 ILE A O 1
ATOM 1346 N N . HIS A 1 165 ? 9.720 -10.548 2.560 1.00 92.19 165 HIS A N 1
ATOM 1347 C CA . HIS A 1 165 ? 10.409 -9.901 1.448 1.00 92.19 165 HIS A CA 1
ATOM 1348 C C . HIS A 1 165 ? 9.587 -10.040 0.164 1.00 92.19 165 HIS A C 1
ATOM 1350 O O . HIS A 1 165 ? 8.761 -10.950 0.044 1.00 92.19 165 HIS A O 1
ATOM 1356 N N . TRP A 1 166 ? 9.827 -9.163 -0.809 1.00 91.00 166 TRP A N 1
ATOM 1357 C CA . TRP A 1 166 ? 9.119 -9.170 -2.095 1.00 91.00 166 TRP A CA 1
ATOM 1358 C C . TRP A 1 166 ? 9.485 -10.367 -2.979 1.00 91.00 166 TRP A C 1
ATOM 1360 O O . TRP A 1 166 ? 8.748 -10.710 -3.903 1.00 91.00 166 TRP A O 1
ATOM 1370 N N . SER A 1 167 ? 10.623 -11.008 -2.708 1.00 88.62 167 SER A N 1
ATOM 1371 C CA . SER A 1 167 ? 11.128 -12.142 -3.480 1.00 88.62 167 SER A CA 1
ATOM 1372 C C . SER A 1 167 ? 10.206 -13.367 -3.438 1.00 88.62 167 SER A C 1
ATOM 1374 O O . SER A 1 167 ? 10.099 -14.063 -4.447 1.00 88.62 167 SER A O 1
ATOM 1376 N N . VAL A 1 168 ? 9.494 -13.605 -2.328 1.00 91.50 168 VAL A N 1
ATOM 1377 C CA . VAL A 1 168 ? 8.685 -14.819 -2.115 1.00 91.50 168 VAL A CA 1
ATOM 1378 C C . VAL A 1 168 ? 7.185 -14.507 -2.117 1.00 91.50 168 VAL A C 1
ATOM 1380 O O . VAL A 1 168 ? 6.587 -14.243 -1.072 1.00 91.50 168 VAL A O 1
ATOM 1383 N N . ARG A 1 169 ? 6.549 -14.610 -3.293 1.00 92.31 169 ARG A N 1
ATOM 1384 C CA . ARG A 1 169 ? 5.117 -14.314 -3.499 1.00 92.31 169 ARG A CA 1
ATOM 1385 C C . ARG A 1 169 ? 4.194 -14.970 -2.468 1.00 92.31 169 ARG A C 1
ATOM 1387 O O . ARG A 1 169 ? 3.369 -14.291 -1.862 1.00 92.31 169 ARG A O 1
ATOM 1394 N N . SER A 1 170 ? 4.328 -16.280 -2.269 1.00 94.62 170 SER A N 1
ATOM 1395 C CA . SER A 1 170 ? 3.445 -17.055 -1.387 1.00 94.62 170 SER A CA 1
ATOM 1396 C C . SER A 1 170 ? 3.510 -16.581 0.067 1.00 94.62 170 SER A C 1
ATOM 1398 O O . SER A 1 170 ? 2.487 -16.517 0.745 1.00 94.62 170 SER A O 1
ATOM 1400 N N . MET A 1 171 ? 4.695 -16.186 0.538 1.00 94.12 171 MET A N 1
ATOM 1401 C CA . MET A 1 171 ? 4.876 -15.642 1.884 1.00 94.12 171 MET A CA 1
ATOM 1402 C C . MET A 1 171 ? 4.177 -14.295 2.038 1.00 94.12 171 MET A C 1
ATOM 1404 O O . MET A 1 171 ? 3.548 -14.062 3.068 1.00 94.12 171 MET A O 1
ATOM 1408 N N . VAL A 1 172 ? 4.240 -13.436 1.014 1.00 94.12 172 VAL A N 1
ATOM 1409 C CA . VAL A 1 172 ? 3.514 -12.160 1.002 1.00 94.12 172 VAL A CA 1
ATOM 1410 C C . VAL A 1 172 ? 2.006 -12.402 1.024 1.00 94.12 172 VAL A C 1
ATOM 1412 O O . VAL A 1 172 ? 1.322 -11.821 1.856 1.00 94.12 172 VAL A O 1
ATOM 1415 N N . GLU A 1 173 ? 1.478 -13.288 0.177 1.00 95.25 173 GLU A N 1
ATOM 1416 C CA . GLU A 1 173 ? 0.040 -13.597 0.125 1.00 95.25 173 GLU A CA 1
ATOM 1417 C C . GLU A 1 173 ? -0.496 -14.149 1.454 1.00 95.25 173 GLU A C 1
ATOM 1419 O O . GLU A 1 173 ? -1.519 -13.677 1.959 1.00 95.25 173 GLU A O 1
ATOM 1424 N N . LEU A 1 174 ? 0.211 -15.113 2.053 1.00 95.44 174 LEU A N 1
ATOM 1425 C CA . LEU A 1 174 ? -0.166 -15.708 3.337 1.00 95.44 174 LEU A CA 1
ATOM 1426 C C . LEU A 1 174 ? -0.098 -14.689 4.475 1.00 95.44 174 LEU A C 1
ATOM 1428 O O . LEU A 1 174 ? -1.047 -14.571 5.254 1.00 95.44 174 LEU A O 1
ATOM 1432 N N . PHE A 1 175 ? 0.999 -13.928 4.547 1.00 95.69 175 PHE A N 1
ATOM 1433 C CA . PHE A 1 175 ? 1.148 -12.834 5.503 1.00 95.69 175 PHE A CA 1
ATOM 1434 C C . PHE A 1 175 ? 0.011 -11.827 5.355 1.00 95.69 175 PHE A C 1
ATOM 1436 O O . PHE A 1 175 ? -0.570 -11.390 6.353 1.00 95.69 175 PHE A O 1
ATOM 1443 N N . VAL A 1 176 ? -0.325 -11.486 4.107 1.00 95.50 176 VAL A N 1
ATOM 1444 C CA . VAL A 1 176 ? -1.340 -10.486 3.827 1.00 95.50 176 VAL A CA 1
ATOM 1445 C C . VAL A 1 176 ? -2.700 -10.957 4.333 1.00 95.50 176 VAL A C 1
ATOM 1447 O O . VAL A 1 176 ? -3.403 -10.237 5.043 1.00 95.50 176 VAL A O 1
ATOM 1450 N N . ASN A 1 177 ? -3.065 -12.192 4.002 1.00 95.44 177 ASN A N 1
ATOM 1451 C CA . ASN A 1 177 ? -4.340 -12.763 4.400 1.00 95.44 177 ASN A CA 1
ATOM 1452 C C . ASN A 1 177 ? -4.486 -12.853 5.931 1.00 95.44 177 ASN A C 1
ATOM 1454 O O . ASN A 1 177 ? -5.512 -12.438 6.471 1.00 95.44 177 ASN A O 1
ATOM 1458 N N . ASP A 1 178 ? -3.446 -13.309 6.640 1.00 95.06 178 ASP A N 1
ATOM 1459 C CA . ASP A 1 178 ? -3.447 -13.380 8.110 1.00 95.06 178 ASP A CA 1
ATOM 1460 C C . ASP A 1 178 ? -3.623 -11.987 8.739 1.00 95.06 178 ASP A C 1
ATOM 1462 O O . ASP A 1 178 ? -4.507 -11.768 9.573 1.00 95.06 178 ASP A O 1
ATOM 1466 N N . CYS A 1 179 ? -2.850 -10.999 8.276 1.00 95.44 179 CYS A N 1
ATOM 1467 C CA . CYS A 1 179 ? -2.959 -9.621 8.757 1.00 95.44 179 CYS A CA 1
ATOM 1468 C C . CYS A 1 179 ? -4.363 -9.042 8.542 1.00 95.44 179 CYS A C 1
ATOM 1470 O O . CYS A 1 179 ? -4.907 -8.393 9.440 1.00 95.44 179 CYS A O 1
ATOM 1472 N N . ARG A 1 180 ? -4.981 -9.306 7.385 1.00 95.38 180 ARG A N 1
ATOM 1473 C CA . ARG A 1 180 ? -6.330 -8.819 7.064 1.00 95.38 180 ARG A CA 1
ATOM 1474 C C . ARG A 1 180 ? -7.408 -9.422 7.954 1.00 95.38 180 ARG A C 1
ATOM 1476 O O . ARG A 1 180 ? -8.318 -8.701 8.354 1.00 95.38 180 ARG A O 1
ATOM 1483 N N . ILE A 1 181 ? -7.304 -10.700 8.317 1.00 95.38 181 ILE A N 1
ATOM 1484 C CA . ILE A 1 181 ? -8.243 -11.332 9.258 1.00 95.38 181 ILE A CA 1
ATOM 1485 C C . ILE A 1 181 ? -8.196 -10.609 10.609 1.00 95.38 181 ILE A C 1
ATOM 1487 O O . ILE A 1 181 ? -9.236 -10.280 11.185 1.00 95.38 181 ILE A O 1
ATOM 1491 N N . HIS A 1 182 ? -6.994 -10.321 11.110 1.00 94.69 182 HIS A N 1
ATOM 1492 C CA . HIS A 1 182 ? -6.819 -9.608 12.373 1.00 94.69 182 HIS A CA 1
ATOM 1493 C C . HIS A 1 182 ? -7.281 -8.147 12.300 1.00 94.69 182 HIS A C 1
ATOM 1495 O O . HIS A 1 182 ? -7.959 -7.684 13.220 1.00 94.69 182 HIS A O 1
ATOM 1501 N N . ALA A 1 183 ? -6.979 -7.446 11.204 1.00 95.38 183 ALA A N 1
ATOM 1502 C CA . ALA A 1 183 ? -7.447 -6.084 10.973 1.00 95.38 183 ALA A CA 1
ATOM 1503 C C . ALA A 1 183 ? -8.980 -6.024 10.899 1.00 95.38 183 ALA A C 1
ATOM 1505 O O . ALA A 1 183 ? -9.590 -5.207 11.581 1.00 95.38 183 ALA A O 1
ATOM 1506 N N . CYS A 1 184 ? -9.614 -6.940 10.162 1.00 95.69 184 CYS A N 1
ATOM 1507 C CA . CYS A 1 184 ? -11.069 -7.023 10.044 1.00 95.69 184 CYS A CA 1
ATOM 1508 C C . CYS A 1 184 ? -11.739 -7.254 11.406 1.00 95.69 184 CYS A C 1
ATOM 1510 O O . CYS A 1 184 ? -12.661 -6.528 11.766 1.00 95.69 184 CYS A O 1
ATOM 1512 N N . ARG A 1 185 ? -11.219 -8.184 12.219 1.00 95.12 185 ARG A N 1
ATOM 1513 C CA . ARG A 1 185 ? -11.731 -8.426 13.580 1.00 95.12 185 ARG A CA 1
ATOM 1514 C C . ARG A 1 185 ? -11.641 -7.191 14.475 1.00 95.12 185 ARG A C 1
ATOM 1516 O O . ARG A 1 185 ? -12.548 -6.952 15.268 1.00 95.12 185 ARG A O 1
ATOM 1523 N N . LEU A 1 186 ? -10.544 -6.435 14.391 1.00 95.50 186 LEU A N 1
ATOM 1524 C CA . LEU A 1 186 ? -10.400 -5.191 15.146 1.00 95.50 186 LEU A CA 1
ATOM 1525 C C . LEU A 1 186 ? -11.364 -4.121 14.625 1.00 95.50 186 LEU A C 1
ATOM 1527 O O . LEU A 1 186 ? -12.064 -3.514 15.429 1.00 95.50 186 LEU A O 1
ATOM 1531 N N . GLN A 1 187 ? -11.450 -3.945 13.306 1.00 95.50 187 GLN A N 1
ATOM 1532 C CA . GLN A 1 187 ? -12.350 -2.988 12.666 1.00 95.50 187 GLN A CA 1
ATOM 1533 C C . GLN A 1 187 ? -13.803 -3.221 13.091 1.00 95.50 187 GLN A C 1
ATOM 1535 O O . GLN A 1 187 ? -14.433 -2.279 13.549 1.00 95.50 187 GLN A O 1
ATOM 1540 N N . SER A 1 188 ? -14.299 -4.465 13.072 1.00 96.12 188 SER A N 1
ATOM 1541 C CA . SER A 1 188 ? -15.663 -4.772 13.530 1.00 96.12 188 SER A CA 1
ATOM 1542 C C . SER A 1 188 ? -15.912 -4.337 14.975 1.00 96.12 188 SER A C 1
ATOM 1544 O O . SER A 1 188 ? -16.972 -3.805 15.279 1.00 96.12 188 SER A O 1
ATOM 1546 N N . LYS A 1 189 ? -14.931 -4.500 15.875 1.00 95.00 189 LYS A N 1
ATOM 1547 C CA . LYS A 1 189 ? -15.065 -4.048 17.271 1.00 95.00 189 LYS A CA 1
ATOM 1548 C C . LYS A 1 189 ? -15.006 -2.536 17.429 1.00 95.00 189 LYS A C 1
ATOM 1550 O O . LYS A 1 189 ? -15.676 -2.002 18.308 1.00 95.00 189 LYS A O 1
ATOM 1555 N N . VAL A 1 190 ? -14.228 -1.856 16.595 1.00 95.75 190 VAL A N 1
ATOM 1556 C CA . VAL A 1 190 ? -14.230 -0.391 16.547 1.00 95.75 190 VAL A CA 1
ATOM 1557 C C . VAL A 1 190 ? -15.567 0.117 16.011 1.00 95.75 190 VAL A C 1
ATOM 1559 O O . VAL A 1 190 ? -16.126 1.039 16.593 1.00 95.75 190 VAL A O 1
ATOM 1562 N N . ASP A 1 191 ? -16.110 -0.508 14.969 1.00 95.81 191 ASP A N 1
ATOM 1563 C CA . ASP A 1 191 ? -17.390 -0.121 14.372 1.00 95.81 191 ASP A CA 1
ATOM 1564 C C . ASP A 1 191 ? -18.555 -0.337 15.350 1.00 95.81 191 ASP A C 1
ATOM 1566 O O . ASP A 1 191 ? -19.347 0.580 15.547 1.00 95.81 191 ASP A O 1
ATOM 1570 N N . GLU A 1 192 ? -18.609 -1.486 16.037 1.00 96.31 192 GLU A N 1
ATOM 1571 C CA . GLU A 1 192 ? -19.579 -1.751 17.116 1.00 96.31 192 GLU A CA 1
ATOM 1572 C C . GLU A 1 192 ? -19.513 -0.669 18.211 1.00 96.31 192 GLU A C 1
ATOM 1574 O O . GLU A 1 192 ? -20.539 -0.134 18.626 1.00 96.31 192 GLU A O 1
ATOM 1579 N N . TYR A 1 193 ? -18.305 -0.305 18.652 1.00 95.94 193 TYR A N 1
ATOM 1580 C CA . TYR A 1 193 ? -18.103 0.737 19.661 1.00 95.94 193 TYR A CA 1
ATOM 1581 C C . TYR A 1 193 ? -18.573 2.117 19.182 1.00 95.94 193 TYR A C 1
ATOM 1583 O O . TYR A 1 193 ? -19.265 2.831 19.907 1.00 95.94 193 TYR A O 1
ATOM 1591 N N . LYS A 1 194 ? -18.219 2.499 17.950 1.00 95.00 194 LYS A N 1
ATOM 1592 C CA . LYS A 1 194 ? -18.622 3.785 17.369 1.00 95.00 194 LYS A CA 1
ATOM 1593 C C . LYS A 1 194 ? -20.136 3.860 17.196 1.00 95.00 194 LYS A C 1
ATOM 1595 O O . LYS A 1 194 ? -20.719 4.893 17.512 1.00 95.00 194 LYS A O 1
ATOM 1600 N N . GLN A 1 195 ? -20.758 2.772 16.752 1.00 96.75 195 GLN A N 1
ATOM 1601 C CA . GLN A 1 195 ? -22.205 2.677 16.603 1.00 96.75 195 GLN A CA 1
ATOM 1602 C C . GLN A 1 195 ? -22.918 2.817 17.955 1.00 96.75 195 GLN A C 1
ATOM 1604 O O . GLN A 1 195 ? -23.817 3.645 18.081 1.00 96.75 195 GLN A O 1
ATOM 1609 N N . ALA A 1 196 ? -22.455 2.109 18.990 1.00 96.62 196 ALA A N 1
ATOM 1610 C CA . ALA A 1 196 ? -23.010 2.233 20.337 1.00 96.62 196 ALA A CA 1
ATOM 1611 C C . ALA A 1 196 ? -22.902 3.671 20.880 1.00 96.62 196 ALA A C 1
ATOM 1613 O O . ALA A 1 196 ? -23.850 4.193 21.460 1.00 96.62 196 ALA A O 1
ATOM 1614 N N . ASN A 1 197 ? -21.778 4.354 20.642 1.00 95.44 197 ASN A N 1
ATOM 1615 C CA . ASN A 1 197 ? -21.623 5.755 21.041 1.00 95.44 197 ASN A CA 1
ATOM 1616 C C . ASN A 1 197 ? -22.602 6.693 20.318 1.00 95.44 197 ASN A C 1
ATOM 1618 O O . ASN A 1 197 ? -23.090 7.648 20.923 1.00 95.44 197 ASN A O 1
ATOM 1622 N N . LEU A 1 198 ? -22.890 6.443 19.037 1.00 95.81 198 LEU A N 1
ATOM 1623 C CA . LEU A 1 198 ? -23.879 7.217 18.283 1.00 95.81 198 LEU A CA 1
ATOM 1624 C C . LEU A 1 198 ? -25.294 7.001 18.829 1.00 95.81 198 LEU A C 1
ATOM 1626 O O . LEU A 1 198 ? -26.037 7.968 18.980 1.00 95.81 198 LEU A O 1
ATOM 1630 N N . GLU A 1 199 ? -25.643 5.765 19.181 1.00 97.06 199 GLU A N 1
ATOM 1631 C CA . GLU A 1 199 ? -26.936 5.431 19.790 1.00 97.06 199 GLU A CA 1
ATOM 1632 C C . GLU A 1 199 ? -27.101 6.072 21.170 1.00 97.06 199 GLU A C 1
ATOM 1634 O O . GLU A 1 199 ? -28.138 6.668 21.457 1.00 97.06 199 GLU A O 1
ATOM 1639 N N . ILE A 1 200 ? -26.059 6.025 22.007 1.00 96.75 200 ILE A N 1
ATOM 1640 C CA . ILE A 1 200 ? -26.051 6.712 23.305 1.00 96.75 200 ILE A CA 1
ATOM 1641 C C . ILE A 1 200 ? -26.265 8.212 23.103 1.00 96.75 200 ILE A C 1
ATOM 1643 O O . ILE A 1 200 ? -27.115 8.801 23.767 1.00 96.75 200 ILE A O 1
ATOM 1647 N N . LYS A 1 201 ? -25.544 8.825 22.157 1.00 96.62 201 LYS A N 1
ATOM 1648 C CA . LYS A 1 201 ? -25.689 10.250 21.857 1.00 96.62 201 LYS A CA 1
ATOM 1649 C C . LYS A 1 201 ? -27.118 10.596 21.426 1.00 96.62 201 LYS A C 1
ATOM 1651 O O . LYS A 1 201 ? -27.686 11.542 21.964 1.00 96.62 201 LYS A O 1
ATOM 1656 N N . ALA A 1 202 ? -27.704 9.816 20.519 1.00 95.69 202 ALA A N 1
ATOM 1657 C CA . ALA A 1 202 ? -29.076 10.020 20.058 1.00 95.69 202 ALA A CA 1
ATOM 1658 C C . ALA A 1 202 ? -30.087 9.911 21.212 1.00 95.69 202 ALA A C 1
ATOM 1660 O O . ALA A 1 202 ? -30.966 10.759 21.354 1.00 95.69 202 ALA A O 1
ATOM 1661 N N . ASN A 1 203 ? -29.926 8.920 22.091 1.00 95.62 203 ASN A N 1
ATOM 1662 C CA . ASN A 1 203 ? -30.775 8.772 23.272 1.00 95.62 203 ASN A CA 1
ATOM 1663 C C . ASN A 1 203 ? -30.625 9.954 24.241 1.00 95.62 203 ASN A C 1
ATOM 1665 O O . ASN A 1 203 ? -31.622 10.445 24.767 1.00 95.62 203 ASN A O 1
ATOM 1669 N N . CYS A 1 204 ? -29.406 10.455 24.458 1.00 95.19 204 CYS A N 1
ATOM 1670 C CA . CYS A 1 204 ? -29.179 11.644 25.281 1.00 95.19 204 CYS A CA 1
ATOM 1671 C C . CYS A 1 204 ? -29.836 12.898 24.683 1.00 95.19 204 CYS A C 1
ATOM 1673 O O . CYS A 1 204 ? -30.404 13.697 25.427 1.00 95.19 204 CYS A O 1
ATOM 1675 N N . GLU A 1 205 ? -29.797 13.065 23.358 1.00 94.75 205 GLU A N 1
ATOM 1676 C CA . GLU A 1 205 ? -30.477 14.165 22.663 1.00 94.75 205 GLU A CA 1
ATOM 1677 C C . GLU A 1 205 ? -32.003 14.068 22.811 1.00 94.75 205 GLU A C 1
ATOM 1679 O O . GLU A 1 205 ? -32.647 15.073 23.109 1.00 94.75 205 GLU A O 1
ATOM 1684 N N . LEU A 1 206 ? -32.575 12.864 22.691 1.00 93.31 206 LEU A N 1
ATOM 1685 C CA . LEU A 1 206 ? -34.004 12.626 22.922 1.00 93.31 206 LEU A CA 1
ATOM 1686 C C . LEU A 1 206 ? -34.411 12.968 24.356 1.00 93.31 206 LEU A C 1
ATOM 1688 O O . LEU A 1 206 ? -35.394 13.678 24.558 1.00 93.31 206 LEU A O 1
ATOM 1692 N N . ILE A 1 207 ? -33.642 12.521 25.353 1.00 92.25 207 ILE A N 1
ATOM 1693 C CA . ILE A 1 207 ? -33.902 12.839 26.765 1.00 92.25 207 ILE A CA 1
ATOM 1694 C C . ILE A 1 207 ? -33.871 14.355 26.982 1.00 92.25 207 ILE A C 1
ATOM 1696 O O . ILE A 1 207 ? -34.776 14.898 27.610 1.00 92.25 207 ILE A O 1
ATOM 1700 N N . ALA A 1 208 ? -32.877 15.052 26.425 1.00 91.00 208 ALA A N 1
ATOM 1701 C CA . ALA A 1 208 ? -32.753 16.503 26.559 1.00 91.00 208 ALA A CA 1
ATOM 1702 C C . ALA A 1 208 ? -33.914 17.279 25.906 1.00 91.00 208 ALA A C 1
ATOM 1704 O O . ALA A 1 208 ? -34.262 18.364 26.366 1.00 91.00 208 ALA A O 1
ATOM 1705 N N . GLN A 1 209 ? -34.513 16.732 24.844 1.00 88.56 209 GLN A N 1
ATOM 1706 C CA . GLN A 1 209 ? -35.655 17.325 24.138 1.00 88.56 209 GLN A CA 1
ATOM 1707 C C . GLN A 1 209 ? -37.012 16.899 24.716 1.00 88.56 209 GLN A C 1
ATOM 1709 O O . GLN A 1 209 ? -38.045 17.457 24.341 1.00 88.56 209 GLN A O 1
ATOM 1714 N N . THR A 1 210 ? -37.035 15.916 25.619 1.00 85.88 210 THR A N 1
ATOM 1715 C CA . THR A 1 210 ? -38.279 15.404 26.193 1.00 85.88 210 THR A CA 1
ATOM 1716 C C . THR A 1 210 ? -38.837 16.413 27.193 1.00 85.88 210 THR A C 1
ATOM 1718 O O . THR A 1 210 ? -38.284 16.638 28.270 1.00 85.88 210 THR A O 1
ATOM 1721 N N . LEU A 1 211 ? -39.964 17.029 26.835 1.00 78.38 211 LEU A N 1
ATOM 1722 C CA . LEU A 1 211 ? -40.681 17.955 27.701 1.00 78.38 211 LEU A CA 1
ATOM 1723 C C . LEU A 1 211 ? -41.328 17.181 28.860 1.00 78.38 211 LEU A C 1
ATOM 1725 O O . LEU A 1 211 ? -42.293 16.451 28.655 1.00 78.38 211 LEU A O 1
ATOM 1729 N N . MET A 1 212 ? -40.813 17.363 30.078 1.00 76.00 212 MET A N 1
ATOM 1730 C CA . MET A 1 212 ? -41.341 16.683 31.271 1.00 76.00 212 MET A CA 1
ATOM 1731 C C . MET A 1 212 ? -42.684 17.237 31.757 1.00 76.00 212 MET A C 1
ATOM 1733 O O . MET A 1 212 ? -43.389 16.548 32.485 1.00 76.00 212 MET A O 1
ATOM 1737 N N . ILE A 1 213 ? -43.030 18.478 31.394 1.00 76.25 213 ILE A N 1
ATOM 1738 C CA . ILE A 1 213 ? -44.271 19.125 31.828 1.00 76.25 213 ILE A CA 1
ATOM 1739 C C . ILE A 1 213 ? -44.910 19.852 30.644 1.00 76.25 213 ILE A C 1
ATOM 1741 O O . ILE A 1 213 ? -44.323 20.781 30.087 1.00 76.25 213 ILE A O 1
ATOM 1745 N N . LYS A 1 214 ? -46.131 19.459 30.276 1.00 70.19 214 LYS A N 1
ATOM 1746 C CA . LYS A 1 214 ? -46.940 20.120 29.242 1.00 70.19 214 LYS A CA 1
ATOM 1747 C C . LYS A 1 214 ? -47.723 21.273 29.877 1.00 70.19 214 LYS A C 1
ATOM 1749 O O . LYS A 1 214 ? -48.725 21.041 30.553 1.00 70.19 214 LYS A O 1
ATOM 1754 N N . LEU A 1 215 ? -47.263 22.507 29.659 1.00 70.44 215 LEU A N 1
ATOM 1755 C CA . LEU A 1 215 ? -47.931 23.740 30.095 1.00 70.44 215 LEU A CA 1
ATOM 1756 C C . LEU A 1 215 ? -48.461 24.508 28.879 1.00 70.44 215 LEU A C 1
ATOM 1758 O O . LEU A 1 215 ? -47.693 24.896 28.001 1.00 70.44 215 LEU A O 1
ATOM 1762 N N . GLU A 1 216 ? -49.770 24.747 28.839 1.00 74.56 216 GLU A N 1
ATOM 1763 C CA . GLU A 1 216 ? -50.401 25.638 27.861 1.00 74.56 216 GLU A CA 1
ATOM 1764 C C . GLU A 1 216 ? -50.435 27.070 28.416 1.00 74.56 216 GLU A C 1
ATOM 1766 O O . GLU A 1 216 ? -50.871 27.305 29.546 1.00 74.56 216 GLU A O 1
ATOM 1771 N N . ALA A 1 217 ? -49.972 28.046 27.629 1.00 72.94 217 ALA A N 1
ATOM 1772 C CA . ALA A 1 217 ? -49.984 29.448 28.042 1.00 72.94 217 ALA A CA 1
ATOM 1773 C C . ALA A 1 217 ? -51.427 29.957 28.231 1.00 72.94 217 ALA A C 1
ATOM 1775 O O . ALA A 1 217 ? -52.301 29.675 27.414 1.00 72.94 217 ALA A O 1
ATOM 1776 N N . ASN A 1 218 ? -51.659 30.738 29.294 1.00 77.12 218 ASN A N 1
ATOM 1777 C CA . ASN A 1 218 ? -52.961 31.303 29.687 1.00 77.12 218 ASN A CA 1
ATOM 1778 C C . ASN A 1 218 ? -54.063 30.291 30.052 1.00 77.12 218 ASN A C 1
ATOM 1780 O O . ASN A 1 218 ? -55.236 30.661 30.099 1.00 77.12 218 ASN A O 1
ATOM 1784 N N . ARG A 1 219 ? -53.713 29.038 30.365 1.00 77.81 219 ARG A N 1
ATOM 1785 C CA . ARG A 1 219 ? -54.672 28.057 30.880 1.00 77.81 219 ARG A CA 1
ATOM 1786 C C . ARG A 1 219 ? -54.579 27.931 32.398 1.00 77.81 219 ARG A C 1
ATOM 1788 O O . ARG A 1 219 ? -53.509 27.668 32.939 1.00 77.81 219 ARG A O 1
ATOM 1795 N N . VAL A 1 220 ? -55.714 28.073 33.077 1.00 78.81 220 VAL A N 1
ATOM 1796 C CA . VAL A 1 220 ? -55.869 27.691 34.486 1.00 78.81 220 VAL A CA 1
ATOM 1797 C C . VAL A 1 220 ? -56.371 26.251 34.502 1.00 78.81 220 VAL A C 1
ATOM 1799 O O . VAL A 1 220 ? -57.405 25.962 33.907 1.00 78.81 220 VAL A O 1
ATOM 1802 N N . TYR A 1 221 ? -55.610 25.347 35.114 1.00 79.75 221 TYR A N 1
ATOM 1803 C CA . TYR A 1 221 ? -56.008 23.949 35.273 1.00 79.75 221 TYR A CA 1
ATOM 1804 C C . TYR A 1 221 ? -56.813 23.806 36.566 1.00 79.75 221 TYR A C 1
ATOM 1806 O O . TYR A 1 221 ? -56.334 24.214 37.626 1.00 79.75 221 TYR A O 1
ATOM 1814 N N . GLU A 1 222 ? -58.010 23.225 36.495 1.00 79.56 222 GLU A N 1
ATOM 1815 C CA . GLU A 1 222 ? -58.832 22.946 37.678 1.00 79.56 222 GLU A CA 1
ATOM 1816 C C . GLU A 1 222 ? -58.718 21.473 38.107 1.00 79.56 222 GLU A C 1
ATOM 1818 O O . GLU A 1 222 ? -58.670 20.558 37.283 1.00 79.56 222 GLU A O 1
ATOM 1823 N N . ASN A 1 223 ? -58.724 21.225 39.422 1.00 80.69 223 ASN A N 1
ATOM 1824 C CA . ASN A 1 223 ? -58.743 19.881 40.017 1.00 80.69 223 ASN A CA 1
ATOM 1825 C C . ASN A 1 223 ? -57.642 18.941 39.457 1.00 80.69 223 ASN A C 1
ATOM 1827 O O . ASN A 1 223 ? -56.468 19.304 39.433 1.00 80.69 223 ASN A O 1
ATOM 1831 N N . ASN A 1 224 ? -58.003 17.720 39.034 1.00 77.81 224 ASN A N 1
ATOM 1832 C CA . ASN A 1 224 ? -57.076 16.698 38.523 1.00 77.81 224 ASN A CA 1
ATOM 1833 C C . ASN A 1 224 ? -56.734 16.844 37.025 1.00 77.81 224 ASN A C 1
ATOM 1835 O O . ASN A 1 224 ? -55.948 16.050 36.509 1.00 77.81 224 ASN A O 1
ATOM 1839 N N . GLU A 1 225 ? -57.265 17.855 36.327 1.00 78.06 225 GLU A N 1
ATOM 1840 C CA . GLU A 1 225 ? -57.098 18.028 34.874 1.00 78.06 225 GLU A CA 1
ATOM 1841 C C . GLU A 1 225 ? -55.626 18.207 34.465 1.00 78.06 225 GLU A C 1
ATOM 1843 O O . GLU A 1 225 ? -55.195 17.759 33.401 1.00 78.06 225 GLU A O 1
ATOM 1848 N N . PHE A 1 226 ? -54.824 18.834 35.331 1.00 76.94 226 PHE A N 1
ATOM 1849 C CA . PHE A 1 226 ? -53.385 18.948 35.115 1.00 76.94 226 PHE A CA 1
ATOM 1850 C C . PHE A 1 226 ? -52.724 17.566 35.034 1.00 76.94 226 PHE A C 1
ATOM 1852 O O . PHE A 1 226 ? -51.994 17.308 34.080 1.00 76.94 226 PHE A O 1
ATOM 1859 N N . ASN A 1 227 ? -53.026 16.671 35.984 1.00 76.75 227 ASN A N 1
ATOM 1860 C CA . ASN A 1 227 ? -52.457 15.321 36.046 1.00 76.75 227 ASN A CA 1
ATOM 1861 C C . ASN A 1 227 ? -52.886 14.460 34.853 1.00 76.75 227 ASN A C 1
ATOM 1863 O O . ASN A 1 227 ? -52.061 13.734 34.309 1.00 76.75 227 ASN A O 1
ATOM 1867 N N . GLU A 1 228 ? -54.139 14.575 34.405 1.00 77.94 228 GLU A N 1
ATOM 1868 C CA . GLU A 1 228 ? -54.633 13.853 33.222 1.00 77.94 228 GLU A CA 1
ATOM 1869 C C . GLU A 1 228 ? -53.913 14.277 31.930 1.00 77.94 228 GLU A C 1
ATOM 1871 O O . GLU A 1 228 ? -53.742 13.472 31.018 1.00 77.94 228 GLU A O 1
ATOM 1876 N N . ARG A 1 229 ? -53.440 15.528 31.860 1.00 71.81 229 ARG A N 1
ATOM 1877 C CA . ARG A 1 229 ? -52.714 16.075 30.702 1.00 71.81 229 ARG A CA 1
ATOM 1878 C C . ARG A 1 229 ? -51.199 15.868 30.739 1.00 71.81 229 ARG A C 1
ATOM 1880 O O . ARG A 1 229 ? -50.557 16.099 29.714 1.00 71.81 229 ARG A O 1
ATOM 1887 N N . GLN A 1 230 ? -50.629 15.463 31.877 1.00 66.81 230 GLN A N 1
ATOM 1888 C CA . GLN A 1 230 ? -49.193 15.161 32.000 1.00 66.81 230 GLN A CA 1
ATOM 1889 C C . GLN A 1 230 ? -48.818 13.744 31.529 1.00 66.81 230 GLN A C 1
ATOM 1891 O O . GLN A 1 230 ? -47.630 13.426 31.488 1.00 66.81 230 GLN A O 1
ATOM 1896 N N . VAL A 1 231 ? -49.801 12.912 31.165 1.00 58.69 231 VAL A N 1
ATOM 1897 C CA . VAL A 1 231 ? -49.588 11.574 30.581 1.00 58.69 231 VAL A CA 1
ATOM 1898 C C . VAL A 1 231 ? -49.132 11.663 29.117 1.00 58.69 231 VAL A C 1
ATOM 1900 O O . VAL A 1 231 ? -49.472 12.646 28.401 1.00 58.69 231 VAL A O 1
#

pLDDT: mean 85.69, std 11.38, range [40.34, 97.06]

Mean predicted aligned error: 10.7 Å

Radius of gyration: 34.45 Å; Cα contacts (8 Å, |Δi|>4): 139; chains: 1; bounding box: 82×48×100 Å

Sequence (231 aa):
MWGSDIGKSLDQLDQAFFLPLNQTGIAEHRAQYLHIIQALEDLTRKIFIEFQNTIDPDPLKCLDSAILARSNQIAGRIEPNASSGLFRLLNELHYWIRLGSEVPHYAAEAQRRTLELHYLYQLCLVICRDYNRIMNLLNGEERLLFRERIKILDKKITPGFSKIHWSVRSMVELFVNDCRIHACRLQSKVDEYKQANLEIKANCELIAQTLMIKLEANRVYENNEFNERQV

Solvent-accessible surface area (backbone atoms only — not comparable to full-atom values): 13278 Å² total; per-residue (Å²): 109,69,67,70,61,53,52,52,58,55,54,48,58,78,65,48,86,83,60,95,57,56,76,65,55,54,50,50,52,50,51,52,52,52,50,50,51,50,52,49,52,52,48,51,52,49,53,50,52,55,50,58,73,68,55,61,86,62,62,64,63,68,30,77,38,29,42,33,38,74,38,91,88,44,88,93,36,54,37,59,48,66,60,67,66,49,60,49,49,50,54,50,51,54,52,41,48,73,66,67,50,83,77,54,78,72,48,43,64,58,58,70,41,40,68,57,51,53,50,54,50,53,52,42,46,51,50,30,48,53,52,42,50,52,59,70,72,42,52,80,67,52,43,60,75,43,37,72,63,52,51,53,45,49,62,59,49,49,46,34,58,67,74,36,32,62,74,44,61,68,60,47,54,52,53,46,53,55,39,46,55,50,43,51,58,50,44,54,55,51,50,54,52,54,50,51,53,53,52,52,49,52,51,52,52,50,58,74,67,53,76,86,69,79,79,66,88,96,62,84,74,60,88,66,54,53,65,71,58,63,109

Organism: NCBI:txid117903

InterPro domains:
  IPR013594 Dynein heavy chain, tail [PF08385] (26-167)
  IPR026983 Dynein heavy chain [PTHR46532] (13-229)

Foldseek 3Di:
DVVVVLVVVVVVLVVCPPDPDDPVRSVVVVVVSVVVVVVVVVVVVVVVVVVVVLDDLALCVQQQAFQKDQDPVDHPAIAGPDDPSLLVNLVVVVVCVVVVHDDDPSCVVSVVCSVVLVVLRVLSVVLSCLLVVLVVLADPVSCVVCVVLNVVLCVLCVCRRPPHGNVDSVSSVVSSVVSVVSSVVSVVVSVVVVVVVVVVVVVVVVVVPDDQADDDPPDDDDDCRRVVVSD

Nearest PDB structures (foldseek):
  8j07-assembly1_k9  TM=8.482E-01  e=9.564E-13  Homo sapiens
  8glv-assembly1_Co  TM=8.910E-01  e=1.033E-09  Chlamydomonas reinhardtii
  8glv-assembly1_Cn  TM=6.270E-01  e=1.652E-05  Chlamydomonas reinhardtii
  8j07-assembly1_t0  TM=6.218E-01  e=1.326E-05  Homo sapiens
  7k5b-assembly1_A  TM=7.692E-01  e=6.232E-04  Tetrahymena thermophila

Secondary structure (DSSP, 8-state):
-HHHHHHHHHHHHHT-TT----HHHHHHHHHHHHHHHHHHHHHHHHHHHHHHHHS-S-TTGGGGSBSEEE-SSSTT-EEE---HHHHHHHHHHHHHHHHTPPPPHHHHHHHHHHHHHHHHHHHHHHHHHHHHHHHHH--HHHHHHTHHHHHHHHHHHGGGGTT-BTT-HHHHHHHHHHHHHHHHHHHHHHHHHHHHHHHHHHHHHHHHH--SS---TTPPPPTTHHHHH--